Protein AF-A0AAU5L8J1-F1 (afdb_monomer_lite)

pLDDT: mean 81.27, std 18.6, range [30.66, 98.06]

Radius of gyration: 24.44 Å; chains: 1; bounding box: 62×50×70 Å

Foldseek 3Di:
DAAEQNDDDDLVRLVVVVCVVCVVVVHDDDDDVVLSVCRVVVVVVPDHYAHHPVSVVLVCLVVPPDFVSVVVQLQVQLVVLLCLLVVLPAAEDQQQPDWFAPPVQWDWDDHGQFIKTWGDPPDQPLVRLVCCSNNNNRGYAAFQLSLVSSNLRSNCSSHDRVLSSVLQDPRQMRHRPDDSLFAFQWKWFDDAPPGFIWIDGPVCVVVVHTDDDDRDDPVRLLVPARFSKWWKKAFQAPLCPPDSLRIGIWTQHHVSWTATPPPGTGHPLVSLLVSLLVSLVVCLVVLLVLLVCQCVVNHDPHHNVRSVVLVVVLVVCVVVVPSVVNSQSSLVVVVSGPRRDDNDSVRSSVPGIDGGMITHTSPGSPSSND

Sequence (370 aa):
MFTVAGQHYTARELLARIAGLAAEKGTDVLWHDGYVAALPELAEAGRTEFASLDAVLVGLGGCLVGGDGYAYAYRGQVDLTARSILAGRPVFENSGRDKTFNRLNWVQQGHGDDAFLRLRTGSSPYSAVRDLVDHSAAWTLDCATFVQAVQLGAWAAAVGSEAFDRRVARPFDLKEHGSTGLTHRKLWFRDSQGAEFRLRTPASDRLRTLEPVDDTDEPRLLRLAPPGSRVAFVNADPKAEGSDFERENTVKLPDGTYASHPFGILSAAATKRALAQQTVLRYGDEIDAALARAVAGEHDSIGPDEARSAQEELDRLLAADDRKALVTWIMDHRTWTENLLYDDFDEYVHDLLYLGEVEIYTITPESTAR

Secondary structure (DSSP, 8-state):
-EEETTEEE-HHHHHHHHHHHHHHHT------HHHHTHHHHHHHTT--EESSSHHHHHHHHHS--SHHHHHHHHHHHHHHHHHHHHHH-PEE--SSSS----TTTEEEES-GGG-EEEEPTT--HHHHHHHHHHTGGG-EE-HHHHHHHHHHHHHHHHH-HHHHHHHS-SS-EEESSS--SPPEEEEEE-SSTTPPPEEE-HHHHHHT--B---S--HHHHHHHSPTT-EEEEEE--TTTTTSTTSEEEEEE-TTS-EEETTTEEE-HHHHHHHHHHHHHHHTHHHHHHHHHHHHTT--SSS-HHHHHHHHHHHHHHHHHT-HHHHHHHHHHTGGGSSS---SSHHHHHHHHEEEEEEEEE--STTTT--

Structure (mmCIF, N/CA/C/O backbone):
data_AF-A0AAU5L8J1-F1
#
_entry.id   AF-A0AAU5L8J1-F1
#
loop_
_atom_site.group_PDB
_atom_site.id
_atom_site.type_symbol
_atom_site.label_atom_id
_atom_site.label_alt_id
_atom_site.label_comp_id
_atom_site.label_asym_id
_atom_site.label_entity_id
_atom_site.label_seq_id
_atom_site.pdbx_PDB_ins_code
_atom_site.Cartn_x
_atom_site.Cartn_y
_atom_site.Cartn_z
_atom_site.occupancy
_atom_site.B_iso_or_equiv
_atom_site.auth_seq_id
_atom_site.auth_comp_id
_atom_site.auth_asym_id
_atom_site.auth_atom_id
_atom_site.pdbx_PDB_model_num
ATOM 1 N N . MET A 1 1 ? -21.282 -21.801 29.597 1.00 62.47 1 MET A N 1
ATOM 2 C CA . MET A 1 1 ? -22.562 -22.171 28.954 1.00 62.47 1 MET A CA 1
ATOM 3 C C . MET A 1 1 ? -23.028 -20.948 28.174 1.00 62.47 1 MET A C 1
ATOM 5 O O . MET A 1 1 ? -22.833 -19.856 28.687 1.00 62.47 1 MET A O 1
ATOM 9 N N . PHE A 1 2 ? -23.569 -21.107 26.969 1.00 58.50 2 PHE A N 1
ATOM 10 C CA . PHE A 1 2 ? -23.990 -20.025 26.070 1.00 58.50 2 PHE A CA 1
ATOM 11 C C . PHE A 1 2 ? -25.495 -20.069 25.875 1.00 58.50 2 PHE A C 1
ATOM 13 O O . PHE A 1 2 ? -26.024 -21.156 25.659 1.00 58.50 2 PHE A O 1
ATOM 20 N N . THR A 1 3 ? -26.176 -18.925 25.881 1.00 55.78 3 THR A N 1
ATOM 21 C CA . THR A 1 3 ? -27.606 -18.871 25.556 1.00 55.78 3 THR A CA 1
ATOM 22 C C . THR A 1 3 ? -27.808 -18.244 24.181 1.00 55.78 3 THR A C 1
ATOM 24 O O . THR A 1 3 ? -27.455 -17.087 23.960 1.00 55.78 3 THR A O 1
ATOM 27 N N . VAL A 1 4 ? -28.388 -18.995 23.245 1.00 56.06 4 VAL A N 1
ATOM 28 C CA . VAL A 1 4 ? -28.719 -18.526 21.890 1.00 56.06 4 VAL A CA 1
ATOM 29 C C . VAL A 1 4 ? -30.205 -18.758 21.656 1.00 56.06 4 VAL A C 1
ATOM 31 O O . VAL A 1 4 ? -30.677 -19.888 21.762 1.00 56.06 4 VAL A O 1
ATOM 34 N N . ALA A 1 5 ? -30.950 -17.685 21.381 1.00 51.44 5 ALA A N 1
ATOM 35 C CA . ALA A 1 5 ? -32.403 -17.692 21.205 1.00 51.44 5 ALA A CA 1
ATOM 36 C C . ALA A 1 5 ? -33.158 -18.409 22.349 1.00 51.44 5 ALA A C 1
ATOM 38 O O . ALA A 1 5 ? -34.080 -19.189 22.117 1.00 51.44 5 ALA A O 1
ATOM 39 N N . GLY A 1 6 ? -32.735 -18.175 23.597 1.00 57.25 6 GLY A N 1
ATOM 40 C CA . GLY A 1 6 ? -33.347 -18.777 24.789 1.00 57.25 6 GLY A CA 1
ATOM 41 C C . GLY A 1 6 ? -32.995 -20.250 25.033 1.00 57.25 6 GLY A C 1
ATOM 42 O O . GLY A 1 6 ? -33.550 -20.858 25.943 1.00 57.25 6 GLY A O 1
ATOM 43 N N . GLN A 1 7 ? -32.082 -20.836 24.252 1.00 58.19 7 GLN A N 1
ATOM 44 C CA . GLN A 1 7 ? -31.584 -22.198 24.456 1.00 58.19 7 GLN A CA 1
ATOM 45 C C . GLN A 1 7 ? -30.143 -22.188 24.958 1.00 58.19 7 GLN A C 1
ATOM 47 O O . GLN A 1 7 ? -29.331 -21.394 24.485 1.00 58.19 7 GLN A O 1
ATOM 52 N N . HIS A 1 8 ? -29.822 -23.081 25.895 1.00 68.56 8 HIS A N 1
ATOM 53 C CA . HIS A 1 8 ? -28.490 -23.193 26.483 1.00 68.56 8 HIS A CA 1
ATOM 54 C C . HIS A 1 8 ? -27.630 -24.236 25.762 1.00 68.56 8 HIS A C 1
ATOM 56 O O . HIS A 1 8 ? -28.086 -25.342 25.488 1.00 68.56 8 HIS A O 1
ATOM 62 N N . TYR A 1 9 ? -26.368 -23.889 25.523 1.00 69.38 9 TYR A N 1
ATOM 63 C CA . TYR A 1 9 ? -25.376 -24.708 24.837 1.00 69.38 9 TYR A CA 1
ATOM 64 C C . TYR A 1 9 ? -24.058 -24.729 25.622 1.00 69.38 9 TYR A C 1
ATOM 66 O O . TYR A 1 9 ? -23.597 -23.722 26.164 1.00 69.38 9 TYR A O 1
ATOM 74 N N . THR A 1 10 ? -23.376 -25.862 25.653 1.00 79.12 10 THR A N 1
ATOM 75 C CA . THR A 1 10 ? -21.931 -25.914 25.911 1.00 79.12 10 THR A CA 1
ATOM 76 C C . THR A 1 10 ? -21.160 -25.356 24.710 1.00 79.12 10 THR A C 1
ATOM 78 O O . THR A 1 10 ? -21.705 -25.243 23.614 1.00 79.12 10 THR A O 1
ATOM 81 N N . ALA A 1 11 ? -19.871 -25.031 24.878 1.00 61.56 11 ALA A N 1
ATOM 82 C CA . ALA A 1 11 ? -19.022 -24.607 23.755 1.00 61.56 11 ALA A CA 1
ATOM 83 C C . ALA A 1 11 ? -19.056 -25.632 22.611 1.00 61.56 11 ALA A C 1
ATOM 85 O O . ALA A 1 11 ? -19.262 -25.278 21.455 1.00 61.56 11 ALA A O 1
ATOM 86 N N . ARG A 1 12 ? -18.940 -26.922 22.954 1.00 71.44 12 ARG A N 1
ATOM 87 C CA . ARG A 1 12 ? -18.978 -28.024 21.988 1.00 71.44 12 ARG A CA 1
ATOM 88 C C . ARG A 1 12 ? -20.317 -28.110 21.255 1.00 71.44 12 ARG A C 1
ATOM 90 O O . ARG A 1 12 ? -20.330 -28.330 20.051 1.00 71.44 12 ARG A O 1
ATOM 97 N N . GLU A 1 13 ? -21.430 -27.934 21.963 1.00 76.25 13 GLU A N 1
ATOM 98 C CA . GLU A 1 13 ? -22.768 -27.968 21.358 1.00 76.25 13 GLU A CA 1
ATOM 99 C C . GLU A 1 13 ? -23.027 -26.753 20.466 1.00 76.25 13 GLU A C 1
ATOM 101 O O . GLU A 1 13 ? -23.598 -26.908 19.391 1.00 76.25 13 GLU A O 1
ATOM 106 N N . LEU A 1 14 ? -22.566 -25.564 20.865 1.00 71.44 14 LEU A N 1
ATOM 107 C CA . LEU A 1 14 ? -22.695 -24.356 20.055 1.00 71.44 14 LEU A CA 1
ATOM 108 C C . LEU A 1 14 ? -21.879 -24.464 18.758 1.00 71.44 14 LEU A C 1
ATOM 110 O O . LEU A 1 14 ? -22.398 -24.174 17.684 1.00 71.44 14 LEU A O 1
ATOM 114 N N . LEU A 1 15 ? -20.636 -24.948 18.841 1.00 67.50 15 LEU A N 1
ATOM 115 C CA . LEU A 1 15 ? -19.779 -25.193 17.674 1.00 67.50 15 LEU A CA 1
ATOM 116 C C . LEU A 1 15 ? -20.389 -26.234 16.731 1.00 67.50 15 LEU A C 1
ATOM 118 O O . LEU A 1 15 ? -20.471 -26.006 15.526 1.00 67.50 15 LEU A O 1
ATOM 122 N N . ALA A 1 16 ? -20.886 -27.347 17.279 1.00 73.88 16 ALA A N 1
ATOM 123 C CA . ALA A 1 16 ? -21.586 -28.363 16.498 1.00 73.88 16 ALA A CA 1
ATOM 124 C C . ALA A 1 16 ? -22.851 -27.799 15.829 1.00 73.88 16 ALA A C 1
ATOM 126 O O . ALA A 1 16 ? -23.158 -28.149 14.689 1.00 73.88 16 ALA A O 1
ATOM 127 N N . ARG A 1 17 ? -23.568 -26.890 16.504 1.00 72.19 17 ARG A N 1
ATOM 128 C CA . ARG A 1 17 ? -24.760 -26.239 15.955 1.00 72.19 17 ARG A CA 1
ATOM 129 C C . ARG A 1 17 ? -24.423 -25.274 14.819 1.00 72.19 17 ARG A C 1
ATOM 131 O O . ARG A 1 17 ? -25.110 -25.305 13.802 1.00 72.19 17 ARG A O 1
ATOM 138 N N . ILE A 1 18 ? -23.370 -24.469 14.965 1.00 66.56 18 ILE A N 1
ATOM 139 C CA . ILE A 1 18 ? -22.859 -23.582 13.908 1.00 66.56 18 ILE A CA 1
ATOM 140 C C . ILE A 1 18 ? -22.426 -24.407 12.687 1.00 66.56 18 ILE A C 1
ATOM 142 O O . ILE A 1 18 ? -22.833 -24.099 11.570 1.00 66.56 18 ILE A O 1
ATOM 146 N N . ALA A 1 19 ? -21.671 -25.491 12.899 1.00 64.31 19 ALA A N 1
ATOM 147 C CA . ALA A 1 19 ? -21.228 -26.378 11.823 1.00 64.31 19 ALA A CA 1
ATOM 148 C C . ALA A 1 19 ? -22.408 -27.032 11.081 1.00 64.31 19 ALA A C 1
ATOM 150 O O . ALA A 1 19 ? -22.422 -27.070 9.853 1.00 64.31 19 ALA A O 1
ATOM 151 N N . GLY A 1 20 ? -23.425 -27.499 11.815 1.00 66.31 20 GLY A N 1
ATOM 152 C CA . GLY A 1 20 ? -24.633 -28.077 11.220 1.00 66.31 20 GLY A CA 1
ATOM 153 C C . GLY A 1 20 ? -25.422 -27.075 10.372 1.00 66.31 20 GLY A C 1
ATOM 154 O O . GLY A 1 20 ? -25.834 -27.402 9.265 1.00 66.31 20 GLY A O 1
ATOM 155 N N . LEU A 1 21 ? -25.580 -25.839 10.852 1.00 57.81 21 LEU A N 1
ATOM 156 C CA . LEU A 1 21 ? -26.299 -24.788 10.121 1.00 57.81 21 LEU A CA 1
ATOM 157 C C . LEU A 1 21 ? -25.576 -24.365 8.840 1.00 57.81 21 LEU A C 1
ATOM 159 O O . LEU A 1 21 ? -26.215 -24.118 7.822 1.00 57.81 21 LEU A O 1
ATOM 163 N N . ALA A 1 22 ? -24.250 -24.299 8.875 1.00 51.19 22 ALA A N 1
ATOM 164 C CA . ALA A 1 22 ? -23.462 -23.978 7.697 1.00 51.19 22 ALA A CA 1
ATOM 165 C C . ALA A 1 22 ? -23.558 -25.080 6.630 1.00 51.19 22 ALA A C 1
ATOM 167 O O . ALA A 1 22 ? -23.821 -24.784 5.465 1.00 51.19 22 ALA A O 1
ATOM 168 N N . ALA A 1 23 ? -23.500 -26.351 7.045 1.00 58.25 23 ALA A N 1
ATOM 169 C CA . ALA A 1 23 ? -23.732 -27.489 6.158 1.00 58.25 23 ALA A CA 1
ATOM 170 C C . ALA A 1 23 ? -25.138 -27.459 5.525 1.00 58.25 23 ALA A C 1
ATOM 172 O O . ALA A 1 23 ? -25.275 -27.666 4.321 1.00 58.25 23 ALA A O 1
ATOM 173 N N . GLU A 1 24 ? -26.180 -27.132 6.299 1.00 54.47 24 GLU A N 1
ATOM 174 C CA . GLU A 1 24 ? -27.552 -26.965 5.788 1.00 54.47 24 GLU A CA 1
ATOM 175 C C . GLU A 1 24 ? -27.678 -25.826 4.760 1.00 54.47 24 GLU A C 1
ATOM 177 O O . GLU A 1 24 ? -28.530 -25.878 3.872 1.00 54.47 24 GLU A O 1
ATOM 182 N N . LYS A 1 25 ? -26.841 -24.791 4.870 1.00 48.75 25 LYS A N 1
ATOM 183 C CA . LYS A 1 25 ? -26.813 -23.640 3.956 1.00 48.75 25 LYS A CA 1
ATOM 184 C C . LYS A 1 25 ? -25.841 -23.807 2.788 1.00 48.75 25 LYS A C 1
ATOM 186 O O . LYS A 1 25 ? -25.785 -22.923 1.935 1.00 48.75 25 LYS A O 1
ATOM 191 N N . GLY A 1 26 ? -25.107 -24.919 2.729 1.00 52.03 26 GLY A N 1
ATOM 192 C CA . GLY A 1 26 ? -24.057 -25.129 1.733 1.00 52.03 26 GLY A CA 1
ATOM 193 C C . GLY A 1 26 ? -22.913 -24.121 1.862 1.00 52.03 26 GLY A C 1
ATOM 194 O O . GLY A 1 26 ? -22.307 -23.751 0.861 1.00 52.03 26 GLY A O 1
ATOM 195 N N . THR A 1 27 ? -22.665 -23.623 3.072 1.00 39.91 27 THR A N 1
ATOM 196 C CA . THR A 1 27 ? -21.586 -22.681 3.376 1.00 39.91 27 THR A CA 1
ATOM 197 C C . THR A 1 27 ? -20.530 -23.394 4.215 1.00 39.91 27 THR A C 1
ATOM 199 O O . THR A 1 27 ? -20.869 -24.089 5.171 1.00 39.91 27 THR A O 1
ATOM 202 N N . ASP A 1 28 ? -19.251 -23.218 3.891 1.00 39.88 28 ASP A N 1
ATOM 203 C CA . ASP A 1 28 ? -18.163 -23.747 4.715 1.00 39.88 28 ASP A CA 1
ATOM 204 C C . ASP A 1 28 ? -17.900 -22.832 5.916 1.00 39.88 28 ASP A C 1
ATOM 206 O O . ASP A 1 28 ? -17.860 -21.607 5.790 1.00 39.88 28 ASP A O 1
ATOM 210 N N . VAL A 1 29 ? -17.687 -23.428 7.094 1.00 42.53 29 VAL A N 1
ATOM 211 C CA . VAL A 1 29 ? -17.187 -22.699 8.269 1.00 42.53 29 VAL A CA 1
ATOM 212 C C . VAL A 1 29 ? -15.686 -22.900 8.355 1.00 42.53 29 VAL A C 1
ATOM 214 O O . VAL A 1 29 ? -15.212 -23.995 8.663 1.00 42.53 29 VAL A O 1
ATOM 217 N N . LEU A 1 30 ? -14.934 -21.829 8.119 1.00 39.81 30 LEU A N 1
ATOM 218 C CA . LEU A 1 30 ? -13.505 -21.785 8.401 1.00 39.81 30 LEU A CA 1
ATOM 219 C C . LEU A 1 30 ? -13.298 -21.596 9.905 1.00 39.81 30 LEU A C 1
ATOM 221 O O . LEU A 1 30 ? -13.368 -20.494 10.448 1.00 39.81 30 LEU A O 1
ATOM 225 N N . TRP A 1 31 ? -13.065 -22.713 10.586 1.00 46.69 31 TRP A N 1
ATOM 226 C CA . TRP A 1 31 ? -12.654 -22.728 11.981 1.00 46.69 31 TRP A CA 1
ATOM 227 C C . TRP A 1 31 ? -11.154 -22.448 12.057 1.00 46.69 31 TRP A C 1
ATOM 229 O O . TRP A 1 31 ? -10.340 -23.290 11.695 1.00 46.69 31 TRP A O 1
ATOM 239 N N . HIS A 1 32 ? -10.773 -21.263 12.526 1.00 40.09 32 HIS A N 1
ATOM 240 C CA . HIS A 1 32 ? -9.384 -20.994 12.888 1.00 40.09 32 HIS A CA 1
ATOM 241 C C . HIS A 1 32 ? -9.155 -21.426 14.340 1.00 40.09 32 HIS A C 1
ATOM 243 O O . HIS A 1 32 ? -9.895 -21.004 15.227 1.00 40.09 32 HIS A O 1
ATOM 249 N N . ASP A 1 33 ? -8.114 -22.218 14.604 1.00 35.12 33 ASP A N 1
ATOM 250 C CA . ASP A 1 33 ? -7.833 -22.804 15.929 1.00 35.1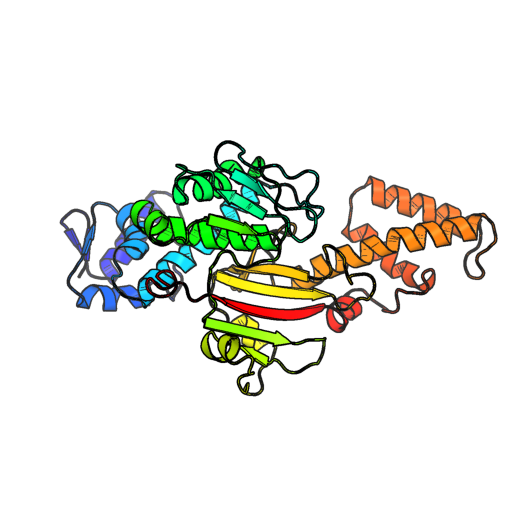2 33 ASP A CA 1
ATOM 251 C C . ASP A 1 33 ? -7.706 -21.766 17.067 1.00 35.12 33 ASP A C 1
ATOM 253 O O . ASP A 1 33 ? -7.952 -22.075 18.231 1.00 35.12 33 ASP A O 1
ATOM 257 N N . GLY A 1 34 ? -7.419 -20.499 16.746 1.00 38.28 34 GLY A N 1
ATOM 258 C CA . GLY A 1 34 ? -7.424 -19.393 17.713 1.00 38.28 34 GLY A CA 1
ATOM 259 C C . GLY A 1 34 ? -8.813 -18.856 18.101 1.00 38.28 34 GLY A C 1
ATOM 260 O O . GLY A 1 34 ? -8.932 -18.169 19.109 1.00 38.28 34 GLY A O 1
ATOM 261 N N . TYR A 1 35 ? -9.866 -19.153 17.330 1.00 39.38 35 TYR A N 1
ATOM 262 C CA . TYR A 1 35 ? -11.235 -18.661 17.554 1.00 39.38 35 TYR A CA 1
ATOM 263 C C . TYR A 1 35 ? -12.033 -19.558 18.521 1.00 39.38 35 TYR A C 1
ATOM 265 O O . TYR A 1 35 ? -12.965 -19.096 19.175 1.00 39.38 35 TYR A O 1
ATOM 273 N N . VAL A 1 36 ? -11.637 -20.827 18.665 1.00 35.09 36 VAL A N 1
ATOM 274 C CA . VAL A 1 36 ? -12.295 -21.817 19.537 1.00 35.09 36 VAL A CA 1
ATOM 275 C C . VAL A 1 36 ? -11.831 -21.707 20.998 1.00 35.09 36 VAL A C 1
ATOM 277 O O . VAL A 1 36 ? -12.606 -21.989 21.912 1.00 35.09 36 VAL A O 1
ATOM 280 N N . ALA A 1 37 ? -10.600 -21.243 21.235 1.00 34.22 37 ALA A N 1
ATOM 281 C CA . ALA A 1 37 ? -10.003 -21.160 22.571 1.00 34.22 37 ALA A CA 1
ATOM 282 C C . ALA A 1 37 ? -10.647 -20.100 23.490 1.00 34.22 37 ALA A C 1
ATOM 284 O O . ALA A 1 37 ? -10.657 -20.285 24.700 1.00 34.22 37 ALA A O 1
ATOM 285 N N . ALA A 1 38 ? -11.251 -19.044 22.932 1.00 38.22 38 ALA A N 1
ATOM 286 C CA . ALA A 1 38 ? -11.881 -17.972 23.713 1.00 38.22 38 ALA A CA 1
ATOM 287 C C . ALA A 1 38 ? -13.299 -18.319 24.218 1.00 38.22 38 ALA A C 1
ATOM 289 O O . ALA A 1 38 ? -13.844 -17.643 25.091 1.00 38.22 38 ALA A O 1
ATOM 290 N N . LEU A 1 39 ? -13.928 -19.372 23.679 1.00 40.38 39 LEU A N 1
ATOM 291 C CA . LEU A 1 39 ? -15.290 -19.772 24.053 1.00 40.38 39 LEU A CA 1
ATOM 292 C C . LEU A 1 39 ? -15.374 -20.301 25.507 1.00 40.38 39 LEU A C 1
ATOM 294 O O . LEU A 1 39 ? -16.247 -19.850 26.251 1.00 40.38 39 LEU A O 1
ATOM 298 N N . PRO A 1 40 ? -14.501 -21.212 25.975 1.00 38.59 40 PRO A N 1
ATOM 299 C CA . PRO A 1 40 ? -14.486 -21.638 27.378 1.00 38.59 40 PRO A CA 1
ATOM 300 C C . PRO A 1 40 ? -14.325 -20.486 28.386 1.00 38.59 40 PRO A C 1
ATOM 302 O O . PRO A 1 40 ? -15.011 -20.475 29.403 1.00 38.59 40 PRO A O 1
ATOM 305 N N . GLU A 1 41 ? -13.498 -19.488 28.072 1.00 39.88 41 GLU A N 1
ATOM 306 C CA . GLU A 1 41 ? -13.229 -18.322 28.931 1.00 39.88 41 GLU A CA 1
ATOM 307 C C . GLU A 1 41 ? -14.425 -17.347 28.960 1.00 39.88 41 GLU A C 1
ATOM 309 O O . GLU A 1 41 ? -14.831 -16.859 30.015 1.00 39.88 41 GLU A O 1
ATOM 314 N N . LEU A 1 42 ? -15.087 -17.145 27.815 1.00 37.88 42 LEU A N 1
ATOM 315 C CA . LEU A 1 42 ? -16.353 -16.408 27.704 1.00 37.88 42 LEU A CA 1
ATOM 316 C C . LEU A 1 42 ? -17.505 -17.057 28.489 1.00 37.88 42 LEU A C 1
ATOM 318 O O . LEU A 1 42 ? -18.397 -16.370 28.991 1.00 37.88 42 LEU A O 1
ATOM 322 N N . ALA A 1 43 ? -17.488 -18.385 28.603 1.00 38.41 43 ALA A N 1
ATOM 323 C CA . ALA A 1 43 ? -18.472 -19.159 29.346 1.00 38.41 43 ALA A CA 1
ATOM 324 C C . ALA A 1 43 ? -18.328 -19.032 30.875 1.00 38.41 43 ALA A C 1
ATOM 326 O O . ALA A 1 43 ? -19.332 -19.219 31.567 1.00 38.41 43 ALA A O 1
ATOM 327 N N . GLU A 1 44 ? -17.140 -18.714 31.396 1.00 39.53 44 GLU A N 1
ATOM 328 C CA . GLU A 1 44 ? -16.911 -18.447 32.826 1.00 39.53 44 GLU A CA 1
ATOM 329 C C . GLU A 1 44 ? -17.332 -17.025 33.237 1.00 39.53 44 GLU A C 1
ATOM 331 O O . GLU A 1 44 ? -17.722 -16.804 34.382 1.00 39.53 44 GLU A O 1
ATOM 336 N N . ALA A 1 45 ? -17.354 -16.067 32.303 1.00 41.47 45 ALA A N 1
ATOM 337 C CA . ALA A 1 45 ? -17.658 -14.657 32.575 1.00 41.47 45 ALA A CA 1
ATOM 338 C C . ALA A 1 45 ? -19.164 -14.310 32.724 1.00 41.47 45 ALA A C 1
ATOM 340 O O . ALA A 1 45 ? -19.515 -13.150 32.954 1.00 41.47 45 ALA A O 1
ATOM 341 N N . GLY A 1 46 ? -20.073 -15.287 32.615 1.00 34.19 46 GLY A N 1
ATOM 342 C CA . GLY A 1 46 ? -21.466 -15.169 33.080 1.00 34.19 46 GLY A CA 1
ATOM 343 C C . GLY A 1 46 ? -22.395 -14.193 32.337 1.00 34.19 46 GLY A C 1
ATOM 344 O O . GLY A 1 46 ? -23.430 -13.824 32.888 1.00 34.19 46 GLY A O 1
ATOM 345 N N . ARG A 1 47 ? -22.079 -13.757 31.110 1.00 44.50 47 ARG A N 1
ATOM 346 C CA . ARG A 1 47 ? -22.927 -12.821 30.340 1.00 44.50 47 ARG A CA 1
ATOM 347 C C . ARG A 1 47 ? -23.082 -13.243 28.881 1.00 44.50 47 ARG A C 1
ATOM 349 O O . ARG A 1 47 ? -22.265 -12.833 28.072 1.00 44.50 47 ARG A O 1
ATOM 356 N N . THR A 1 48 ? -24.099 -14.022 28.507 1.00 44.88 48 THR A N 1
ATOM 357 C CA . THR A 1 48 ? -24.353 -14.314 27.078 1.00 44.88 48 THR A CA 1
ATOM 358 C C . THR A 1 48 ? -25.794 -14.757 26.802 1.00 44.88 48 THR A C 1
ATOM 360 O O . THR A 1 48 ? -26.118 -15.938 26.895 1.00 44.88 48 THR A O 1
ATOM 363 N N . GLU A 1 49 ? -26.650 -13.815 26.403 1.00 41.00 49 GLU A N 1
ATOM 364 C CA . GLU A 1 49 ? -27.867 -14.102 25.632 1.00 41.00 49 GLU A CA 1
ATOM 365 C C . GLU A 1 49 ? -27.714 -13.484 24.238 1.00 41.00 49 GLU A C 1
ATOM 367 O O . GLU A 1 49 ? -27.478 -12.283 24.118 1.00 41.00 49 GLU A O 1
ATOM 372 N N . PHE A 1 50 ? -27.837 -14.295 23.184 1.00 43.00 50 PHE A N 1
ATOM 373 C CA . PHE A 1 50 ? -27.772 -13.842 21.791 1.00 43.00 50 PHE A CA 1
ATOM 374 C C . PHE A 1 50 ? -29.085 -14.123 21.059 1.00 43.00 50 PHE A C 1
ATOM 376 O O . PHE A 1 50 ? -29.672 -15.194 21.212 1.00 43.00 50 PHE A O 1
ATOM 383 N N . ALA A 1 51 ? -29.534 -13.179 20.229 1.00 30.66 51 ALA A N 1
ATOM 384 C CA . ALA A 1 51 ? -30.814 -13.264 19.520 1.00 30.66 51 ALA A CA 1
ATOM 385 C C . ALA A 1 51 ? -30.781 -14.140 18.245 1.00 30.66 51 ALA A C 1
ATOM 387 O O . ALA A 1 51 ? -31.832 -14.588 17.794 1.00 30.66 51 ALA A O 1
ATOM 388 N N . SER A 1 52 ? -29.603 -14.395 17.658 1.00 39.44 52 SER A N 1
ATOM 389 C CA . SER A 1 52 ? -29.425 -15.206 16.438 1.00 39.44 52 SER A CA 1
ATOM 390 C C . SER A 1 52 ? -27.972 -15.683 16.261 1.00 39.44 52 SER A C 1
ATOM 392 O O . SER A 1 52 ? -27.085 -15.242 16.987 1.00 39.44 52 SER A O 1
ATOM 394 N N . LEU A 1 53 ? -27.714 -16.570 15.288 1.00 39.12 53 LEU A N 1
ATOM 395 C CA . LEU A 1 53 ? -26.367 -17.054 14.932 1.00 39.12 53 LEU A CA 1
ATOM 396 C C . LEU A 1 53 ? -25.479 -15.943 14.343 1.00 39.12 53 LEU A C 1
ATOM 398 O O . LEU A 1 53 ? -24.303 -15.846 14.683 1.00 39.12 53 LEU A O 1
ATOM 402 N N . ASP A 1 54 ? -26.058 -15.056 13.532 1.00 40.16 54 ASP A N 1
ATOM 403 C CA . ASP A 1 54 ? -25.369 -13.862 13.027 1.00 40.16 54 ASP A CA 1
ATOM 404 C C . ASP A 1 54 ? -24.986 -12.936 14.188 1.00 40.16 54 ASP A C 1
ATOM 406 O O . ASP A 1 54 ? -23.892 -12.380 14.213 1.00 40.16 54 ASP A O 1
ATOM 410 N N . ALA A 1 55 ? -25.834 -12.857 15.220 1.00 39.59 55 ALA A N 1
ATOM 411 C CA . ALA A 1 55 ? -25.517 -12.170 16.466 1.00 39.59 55 ALA A CA 1
ATOM 412 C C . ALA A 1 55 ? -24.485 -12.914 17.331 1.00 39.59 55 ALA A C 1
ATOM 414 O O . ALA A 1 55 ? -23.921 -12.290 18.218 1.00 39.59 55 ALA A O 1
ATOM 415 N N . VAL A 1 56 ? -24.187 -14.196 17.091 1.00 47.25 56 VAL A N 1
ATOM 416 C CA . VAL A 1 56 ? -23.053 -14.897 17.723 1.00 47.25 56 VAL A CA 1
ATOM 417 C C . VAL A 1 56 ? -21.753 -14.542 17.003 1.00 47.25 56 VAL A C 1
ATOM 419 O O . VAL A 1 56 ? -20.776 -14.231 17.665 1.00 47.25 56 VAL A O 1
ATOM 422 N N . LEU A 1 57 ? -21.727 -14.492 15.669 1.00 48.38 57 LEU A N 1
ATOM 423 C CA . LEU A 1 57 ? -20.524 -14.091 14.920 1.00 48.38 57 LEU A CA 1
ATOM 424 C C . LEU A 1 57 ? -20.212 -12.591 15.075 1.00 48.38 57 LEU A C 1
ATOM 426 O O . LEU A 1 57 ? -19.058 -12.215 15.266 1.00 48.38 57 LEU A O 1
ATOM 430 N N . VAL A 1 58 ? -21.240 -11.739 15.084 1.00 41.56 58 VAL A N 1
ATOM 431 C CA . VAL A 1 58 ? -21.121 -10.297 15.363 1.00 41.56 58 VAL A CA 1
ATOM 432 C C . VAL A 1 58 ? -20.965 -10.030 16.868 1.00 41.56 58 VAL A C 1
ATOM 434 O O . VAL A 1 58 ? -20.185 -9.172 17.275 1.00 41.56 58 VAL A O 1
ATOM 437 N N . GLY A 1 59 ? -21.645 -10.793 17.725 1.00 41.53 59 GLY A N 1
ATOM 438 C CA . GLY A 1 59 ? -21.580 -10.658 19.185 1.00 41.53 59 GLY A CA 1
ATOM 439 C C . GLY A 1 59 ? -20.319 -11.243 19.818 1.00 41.53 59 GLY A C 1
ATOM 440 O O . GLY A 1 59 ? -19.898 -10.747 20.854 1.00 41.53 59 GLY A O 1
ATOM 441 N N . LEU A 1 60 ? -19.626 -12.197 19.193 1.00 48.09 60 LEU A N 1
ATOM 442 C CA . LEU A 1 60 ? -18.263 -12.568 19.599 1.00 48.09 60 LEU A CA 1
ATOM 443 C C . LEU A 1 60 ? -17.267 -11.418 19.361 1.00 48.09 60 LEU A C 1
ATOM 445 O O . LEU A 1 60 ? -16.251 -11.352 20.046 1.00 48.09 60 LEU A O 1
ATOM 449 N N . GLY A 1 61 ? -17.583 -10.468 18.472 1.00 42.31 61 GLY A N 1
ATOM 450 C CA . GLY A 1 61 ? -16.890 -9.181 18.380 1.00 42.31 61 GLY A CA 1
ATOM 451 C C . GLY A 1 61 ? -17.437 -8.099 19.328 1.00 42.31 61 GLY A C 1
ATOM 452 O O . GLY A 1 61 ? -16.681 -7.268 19.820 1.00 42.31 61 GLY A O 1
ATOM 453 N N . GLY A 1 62 ? -18.742 -8.112 19.622 1.00 35.09 62 GLY A N 1
ATOM 454 C CA . GLY A 1 62 ? -19.423 -7.067 20.404 1.00 35.09 62 GLY A CA 1
ATOM 455 C C . GLY A 1 62 ? -19.584 -7.309 21.915 1.00 35.09 62 GLY A C 1
ATOM 456 O O . GLY A 1 62 ? -19.902 -6.369 22.641 1.00 35.09 62 GLY A O 1
ATOM 457 N N . CYS A 1 63 ? -19.390 -8.530 22.423 1.00 36.56 63 CYS A N 1
ATOM 458 C CA . CYS A 1 63 ? -19.706 -8.901 23.816 1.00 36.56 63 CYS A CA 1
ATOM 459 C C . CYS A 1 63 ? -18.484 -9.133 24.708 1.00 36.56 63 CYS A C 1
ATOM 461 O O . CYS A 1 63 ? -18.633 -9.389 25.905 1.00 36.56 63 CYS A O 1
ATOM 463 N N . LEU A 1 64 ? -17.276 -9.002 24.169 1.00 39.69 64 LEU A N 1
ATOM 464 C CA . LEU A 1 64 ? -16.070 -9.052 24.976 1.00 39.69 64 LEU A CA 1
ATOM 465 C C . LEU A 1 64 ? -15.803 -7.679 25.605 1.00 39.69 64 LEU A C 1
ATOM 467 O O . LEU A 1 64 ? -15.120 -6.821 25.049 1.00 39.69 64 LEU A O 1
ATOM 471 N N . VAL A 1 65 ? -16.364 -7.465 26.792 1.00 36.62 65 VAL A N 1
ATOM 472 C CA . VAL A 1 65 ? -16.049 -6.304 27.632 1.00 36.62 65 VAL A CA 1
ATOM 473 C C . VAL A 1 65 ? -14.710 -6.559 28.330 1.00 36.62 65 VAL A C 1
ATOM 475 O O . VAL A 1 65 ? -14.646 -7.178 29.386 1.00 36.62 65 VAL A O 1
ATOM 478 N N . GLY A 1 66 ? -13.630 -6.118 27.686 1.00 43.62 66 GLY A N 1
ATOM 479 C CA . GLY A 1 66 ? -12.243 -6.237 28.140 1.00 43.62 66 GLY A CA 1
ATOM 480 C C . GLY A 1 66 ? -11.278 -5.933 26.989 1.00 43.62 66 GLY A C 1
ATOM 481 O O . GLY A 1 66 ? -11.647 -6.080 25.824 1.00 43.62 66 GLY A O 1
ATOM 482 N N . GLY A 1 67 ? -10.054 -5.487 27.291 1.00 50.53 67 GLY A N 1
ATOM 483 C CA . GLY A 1 67 ? -9.090 -5.040 26.271 1.00 50.53 67 GLY A CA 1
ATOM 484 C C . GLY A 1 67 ? -8.789 -6.077 25.177 1.00 50.53 67 GLY A C 1
ATOM 485 O O . GLY A 1 67 ? -8.581 -5.707 24.023 1.00 50.53 67 GLY A O 1
ATOM 486 N N . ASP A 1 68 ? -8.842 -7.369 25.508 1.00 56.91 68 ASP A N 1
ATOM 487 C CA . ASP A 1 68 ? -8.442 -8.442 24.591 1.00 56.91 68 ASP A CA 1
ATOM 488 C C . ASP A 1 68 ? -9.488 -8.775 23.526 1.00 56.91 68 ASP A C 1
ATOM 490 O O . ASP A 1 68 ? -9.142 -9.078 22.382 1.00 56.91 68 ASP A O 1
ATOM 494 N N . GLY A 1 69 ? -10.776 -8.675 23.844 1.00 61.31 69 GLY A N 1
ATOM 495 C CA . GLY A 1 69 ? -11.791 -9.052 22.868 1.00 61.31 69 GLY A CA 1
ATOM 496 C C . GLY A 1 69 ? -12.188 -7.954 21.897 1.00 61.31 69 GLY A C 1
ATOM 497 O O . GLY A 1 69 ? -12.561 -8.240 20.763 1.00 61.31 69 GLY A O 1
ATOM 498 N N . TYR A 1 70 ? -11.963 -6.699 22.279 1.00 68.00 70 TYR A N 1
ATOM 499 C CA . TYR A 1 70 ? -11.913 -5.607 21.321 1.00 68.00 70 TYR A CA 1
ATOM 500 C C . TYR A 1 70 ? -10.861 -5.880 20.235 1.00 68.00 70 TYR A C 1
ATOM 502 O O . TYR A 1 70 ? -11.136 -5.762 19.039 1.00 68.00 70 TYR A O 1
ATOM 510 N N . ALA A 1 71 ? -9.643 -6.254 20.649 1.00 70.19 71 ALA A N 1
ATOM 511 C CA . ALA A 1 71 ? -8.543 -6.487 19.719 1.00 70.19 71 ALA A CA 1
ATOM 512 C C . ALA A 1 71 ? -8.871 -7.639 18.764 1.00 70.19 71 ALA A C 1
ATOM 514 O O . ALA A 1 71 ? -8.509 -7.600 17.591 1.00 70.19 71 ALA A O 1
ATOM 515 N N . TYR A 1 72 ? -9.596 -8.640 19.252 1.00 69.50 72 TYR A N 1
ATOM 516 C CA . TYR A 1 72 ? -10.089 -9.743 18.445 1.00 69.50 72 TYR A CA 1
ATOM 517 C C . TYR A 1 72 ? -11.154 -9.313 17.424 1.00 69.50 72 TYR A C 1
ATOM 519 O O . TYR A 1 72 ? -11.000 -9.601 16.237 1.00 69.50 72 TYR A O 1
ATOM 527 N N . ALA A 1 73 ? -12.178 -8.565 17.853 1.00 74.38 73 ALA A N 1
ATOM 528 C CA . ALA A 1 73 ? -13.214 -8.023 16.971 1.00 74.38 73 ALA A CA 1
ATOM 529 C C . ALA A 1 73 ? -12.606 -7.180 15.844 1.00 74.38 73 ALA A C 1
ATOM 531 O O . ALA A 1 73 ? -12.897 -7.383 14.667 1.00 74.38 73 ALA A O 1
ATOM 532 N N . TYR A 1 74 ? -11.691 -6.284 16.213 1.00 84.12 74 TYR A N 1
ATOM 533 C CA . TYR A 1 74 ? -10.939 -5.466 15.274 1.00 84.12 74 TYR A CA 1
ATOM 534 C C . TYR A 1 74 ? -10.164 -6.323 14.260 1.00 84.12 74 TYR A C 1
ATOM 536 O O . TYR A 1 74 ? -10.289 -6.109 13.057 1.00 84.12 74 TYR A O 1
ATOM 544 N N . ARG A 1 75 ? -9.404 -7.326 14.722 1.00 83.12 75 ARG A N 1
ATOM 545 C CA . ARG A 1 75 ? -8.606 -8.206 13.848 1.00 83.12 75 ARG A CA 1
ATOM 546 C C . ARG A 1 75 ? -9.463 -8.978 12.848 1.00 83.12 75 ARG A C 1
ATOM 548 O O . ARG A 1 75 ? -9.040 -9.131 11.707 1.00 83.12 75 ARG A O 1
ATOM 555 N N . GLY A 1 76 ? -10.650 -9.432 13.253 1.00 79.56 76 GLY A N 1
ATOM 556 C CA . GLY A 1 76 ? -11.609 -10.057 12.338 1.00 79.56 76 GLY A CA 1
ATOM 557 C C . GLY A 1 76 ? -12.129 -9.080 11.278 1.00 79.56 76 GLY A C 1
ATOM 558 O O . GLY A 1 76 ? -12.257 -9.438 10.110 1.00 79.56 76 GLY A O 1
ATOM 559 N N . GLN A 1 77 ? -12.366 -7.820 11.656 1.00 88.12 77 GLN A N 1
ATOM 560 C CA . GLN A 1 77 ? -12.855 -6.790 10.735 1.00 88.12 77 GLN A CA 1
ATOM 561 C C . GLN A 1 77 ? -11.790 -6.262 9.766 1.00 88.12 77 GLN A C 1
ATOM 563 O O . GLN A 1 77 ? -12.151 -5.743 8.709 1.00 88.12 77 GLN A O 1
ATOM 568 N N . VAL A 1 78 ? -10.495 -6.398 10.079 1.00 89.44 78 VAL A N 1
ATOM 569 C CA . VAL A 1 78 ? -9.400 -5.993 9.178 1.00 89.44 78 VAL A CA 1
ATOM 570 C C . VAL A 1 78 ? -9.491 -6.711 7.834 1.00 89.44 78 VAL A C 1
ATOM 572 O O . VAL A 1 78 ? -9.465 -6.050 6.799 1.00 89.44 78 VAL A O 1
ATOM 575 N N . ASP A 1 79 ? -9.639 -8.038 7.845 1.00 90.12 79 ASP A N 1
ATOM 576 C CA . ASP A 1 79 ? -9.707 -8.839 6.616 1.00 90.12 79 ASP A CA 1
ATOM 577 C C . ASP A 1 79 ? -10.931 -8.470 5.769 1.00 90.12 79 ASP A C 1
ATOM 579 O O . ASP A 1 79 ? -10.804 -8.156 4.585 1.00 90.12 79 ASP A O 1
ATOM 583 N N . LEU A 1 80 ? -12.108 -8.404 6.401 1.00 88.19 80 LEU A N 1
ATOM 584 C CA . LEU A 1 80 ? -13.353 -8.021 5.733 1.00 88.19 80 LEU A CA 1
ATOM 585 C C . LEU A 1 80 ? -13.267 -6.616 5.124 1.00 88.19 80 LEU A C 1
ATOM 587 O O . LEU A 1 80 ? -13.668 -6.413 3.978 1.00 88.19 80 LEU A O 1
ATOM 591 N N . THR A 1 81 ? -12.709 -5.654 5.862 1.00 93.75 81 THR A N 1
ATOM 592 C CA . THR A 1 81 ? -12.577 -4.268 5.396 1.00 93.75 81 THR A CA 1
ATOM 593 C C . THR A 1 81 ? -11.588 -4.167 4.236 1.00 93.75 81 THR A C 1
ATOM 595 O O . THR A 1 81 ? -11.906 -3.549 3.222 1.00 93.75 81 THR A O 1
ATOM 598 N N . ALA A 1 82 ? -10.420 -4.808 4.344 1.00 96.75 82 ALA A N 1
ATOM 599 C CA . ALA A 1 82 ? -9.419 -4.826 3.280 1.00 96.75 82 ALA A CA 1
ATOM 600 C C . ALA A 1 82 ? -9.974 -5.420 1.983 1.00 96.75 82 ALA A C 1
ATOM 602 O O . ALA A 1 82 ? -9.850 -4.811 0.920 1.00 96.75 82 ALA A O 1
ATOM 603 N N . ARG A 1 83 ? -10.652 -6.570 2.071 1.00 95.69 83 ARG A N 1
ATOM 604 C CA . ARG A 1 83 ? -11.290 -7.210 0.914 1.00 95.69 83 ARG A CA 1
ATOM 605 C C . ARG A 1 83 ? -12.402 -6.353 0.321 1.00 95.69 83 ARG A C 1
ATOM 607 O O . ARG A 1 83 ? -12.481 -6.263 -0.898 1.00 95.69 83 ARG A O 1
ATOM 614 N N . SER A 1 84 ? -13.223 -5.708 1.152 1.00 94.25 84 SER A N 1
ATOM 615 C CA . SER A 1 84 ? -14.289 -4.810 0.687 1.00 94.25 84 SER A CA 1
ATOM 616 C C . SER A 1 84 ? -13.733 -3.627 -0.103 1.00 94.25 84 SER A C 1
ATOM 618 O O . SER A 1 84 ? -14.221 -3.334 -1.193 1.00 94.25 84 SER A O 1
ATOM 620 N N . ILE A 1 85 ? -12.681 -2.977 0.408 1.00 98.06 85 ILE A N 1
A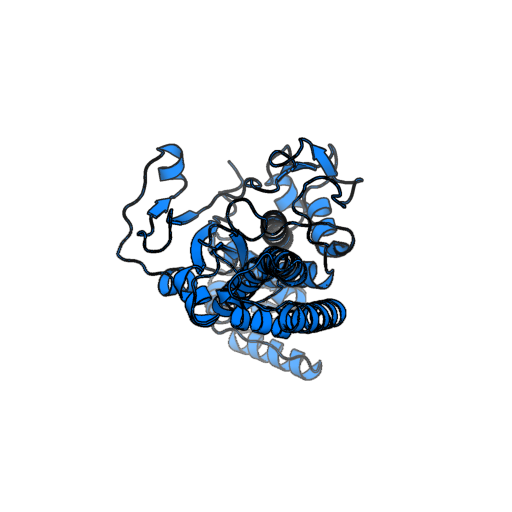TOM 621 C CA . ILE A 1 85 ? -12.039 -1.854 -0.287 1.00 98.06 85 ILE A CA 1
ATOM 622 C C . ILE A 1 85 ? -11.430 -2.331 -1.611 1.00 98.06 85 ILE A C 1
ATOM 624 O O . ILE A 1 85 ? -11.711 -1.758 -2.659 1.00 98.06 85 ILE A O 1
ATOM 628 N N . LEU A 1 86 ? -10.646 -3.413 -1.599 1.00 97.88 86 LEU A N 1
ATOM 629 C CA . LEU A 1 86 ? -10.008 -3.931 -2.815 1.00 97.88 86 LEU A CA 1
ATOM 630 C C . LEU A 1 86 ? -11.024 -4.429 -3.856 1.00 97.88 86 LEU A C 1
ATOM 632 O O . LEU A 1 86 ? -10.792 -4.287 -5.056 1.00 97.88 86 LEU A O 1
ATOM 636 N N . ALA A 1 87 ? -12.168 -4.971 -3.426 1.00 96.19 87 ALA A N 1
ATOM 637 C CA . ALA A 1 87 ? -13.245 -5.391 -4.321 1.00 96.19 87 ALA A CA 1
ATOM 638 C C . ALA A 1 87 ? -13.886 -4.212 -5.068 1.00 96.19 87 ALA A C 1
ATOM 640 O O . ALA A 1 87 ? -14.292 -4.378 -6.220 1.00 96.19 87 ALA A O 1
ATOM 641 N N . GLY A 1 88 ? -13.934 -3.028 -4.451 1.00 97.00 88 GLY A N 1
ATOM 642 C CA . GLY A 1 88 ? -14.361 -1.801 -5.122 1.00 97.00 88 GLY A CA 1
ATOM 643 C C . GLY A 1 88 ? -13.351 -1.273 -6.140 1.00 97.00 88 GLY A C 1
ATOM 644 O O . GLY A 1 88 ? -13.731 -0.464 -6.978 1.00 97.00 88 GLY A O 1
ATOM 645 N N . ARG A 1 89 ? -12.102 -1.764 -6.124 1.00 97.31 89 ARG A N 1
ATOM 646 C CA . ARG A 1 89 ? -11.021 -1.358 -7.039 1.00 97.31 89 ARG A CA 1
ATOM 647 C C . ARG A 1 89 ? -10.840 0.171 -7.088 1.00 97.31 89 ARG A C 1
ATOM 649 O O . ARG A 1 89 ? -10.965 0.751 -8.169 1.00 97.31 89 ARG A O 1
ATOM 656 N N . PRO A 1 90 ? -10.574 0.829 -5.941 1.00 97.12 90 PRO A N 1
ATOM 657 C CA . PRO A 1 90 ? -10.234 2.249 -5.930 1.00 97.12 90 PRO A CA 1
ATOM 658 C C . PRO A 1 90 ? -9.069 2.515 -6.884 1.00 97.12 90 PRO A C 1
ATOM 660 O O . PRO A 1 90 ? -8.206 1.659 -7.085 1.00 97.12 90 PRO A O 1
ATOM 663 N N . VAL A 1 91 ? -9.024 3.708 -7.464 1.00 95.94 91 VAL A N 1
ATOM 664 C CA . VAL A 1 91 ? -7.901 4.106 -8.320 1.00 95.94 91 VAL A CA 1
ATOM 665 C C . VAL A 1 91 ? -6.680 4.390 -7.441 1.00 95.94 91 VAL A C 1
ATOM 667 O O . VAL A 1 91 ? -6.809 4.949 -6.351 1.00 95.94 91 VAL A O 1
ATOM 670 N N . PHE A 1 92 ? -5.491 3.981 -7.882 1.00 94.19 92 PHE A N 1
ATOM 671 C CA . PHE A 1 92 ? -4.241 4.364 -7.224 1.00 94.19 92 PHE A CA 1
ATOM 672 C C . PHE A 1 92 ? -3.812 5.762 -7.666 1.00 94.19 92 PHE A C 1
ATOM 674 O O . PHE A 1 92 ? -3.733 6.014 -8.864 1.00 94.19 92 PHE A O 1
ATOM 681 N N . GLU A 1 93 ? -3.563 6.658 -6.710 1.00 90.75 93 GLU A N 1
ATOM 682 C CA . GLU A 1 93 ? -3.170 8.048 -6.977 1.00 90.75 93 GLU A CA 1
ATOM 683 C C . GLU A 1 93 ? -2.348 8.616 -5.811 1.00 90.75 93 GLU A C 1
ATOM 685 O O . GLU A 1 93 ? -2.883 8.791 -4.711 1.00 90.75 93 GLU A O 1
ATOM 690 N N . ASN A 1 94 ? -1.078 8.943 -6.067 1.00 83.44 94 ASN A N 1
ATOM 691 C CA . ASN A 1 94 ? -0.140 9.489 -5.078 1.00 83.44 94 ASN A CA 1
ATOM 692 C C . ASN A 1 94 ? 0.219 10.974 -5.312 1.00 83.44 94 ASN A C 1
ATOM 694 O O . ASN A 1 94 ? 0.846 11.602 -4.472 1.00 83.44 94 ASN A O 1
ATOM 698 N N . SER A 1 95 ? -0.181 11.585 -6.433 1.00 75.31 95 SER A N 1
ATOM 699 C CA . SER A 1 95 ? 0.255 12.943 -6.812 1.00 75.31 95 SER A CA 1
ATOM 700 C C . SER A 1 95 ? -0.508 14.083 -6.120 1.00 75.31 95 SER A C 1
ATOM 702 O O . SER A 1 95 ? -0.163 15.258 -6.284 1.00 75.31 95 SER A O 1
ATOM 704 N N . GLY A 1 96 ? -1.598 13.771 -5.411 1.00 69.94 96 GLY A N 1
ATOM 705 C CA . GLY A 1 96 ? -2.445 14.748 -4.714 1.00 69.94 96 GLY A CA 1
ATOM 706 C C . GLY A 1 96 ? -3.316 15.650 -5.608 1.00 69.94 96 GLY A C 1
ATOM 707 O O . GLY A 1 96 ? -4.105 16.438 -5.076 1.00 69.94 96 GLY A O 1
ATOM 708 N N . ARG A 1 97 ? -3.207 15.567 -6.946 1.00 74.81 97 ARG A N 1
ATOM 709 C CA . ARG A 1 97 ? -3.862 16.512 -7.880 1.00 74.81 97 ARG A CA 1
ATOM 710 C C . ARG A 1 97 ? -5.274 16.108 -8.296 1.00 74.81 97 ARG A C 1
ATOM 712 O O . ARG A 1 97 ? -6.155 16.963 -8.306 1.00 74.81 97 ARG A O 1
ATOM 719 N N . ASP A 1 98 ? -5.500 14.824 -8.556 1.00 81.75 98 ASP A N 1
ATOM 720 C CA . ASP A 1 98 ? -6.755 14.320 -9.134 1.00 81.75 98 ASP A CA 1
ATOM 721 C C . ASP A 1 98 ? -7.519 13.389 -8.183 1.00 81.75 98 ASP A C 1
ATOM 723 O O . ASP A 1 98 ? -8.162 12.421 -8.590 1.00 81.75 98 ASP A O 1
ATOM 727 N N . LYS A 1 99 ? -7.482 13.697 -6.880 1.00 89.75 99 LYS A N 1
ATOM 728 C CA . LYS A 1 99 ? -8.121 12.838 -5.881 1.00 89.75 99 LYS A CA 1
ATOM 729 C C . LYS A 1 99 ? -9.647 12.844 -5.999 1.00 89.75 99 LYS A C 1
ATOM 731 O O . LYS A 1 99 ? -10.304 13.890 -5.909 1.00 89.75 99 LYS A O 1
ATOM 736 N N . THR A 1 100 ? -10.231 11.656 -6.128 1.00 95.25 100 THR A N 1
ATOM 737 C CA . THR A 1 100 ? -11.672 11.435 -6.013 1.00 95.25 100 THR A CA 1
ATOM 738 C C . THR A 1 100 ? -12.007 10.950 -4.606 1.00 95.25 100 THR A C 1
ATOM 740 O O . THR A 1 100 ? -11.375 10.055 -4.052 1.00 95.25 100 THR A O 1
ATOM 743 N N . PHE A 1 101 ? -13.000 11.587 -3.991 1.00 96.38 101 PHE A N 1
ATOM 744 C CA . PHE A 1 101 ? -13.493 11.270 -2.654 1.00 96.38 101 PHE A CA 1
ATOM 745 C C . PHE A 1 101 ? -14.914 11.815 -2.494 1.00 96.38 101 PHE A C 1
ATOM 747 O O . PHE A 1 101 ? -15.356 12.684 -3.258 1.00 96.38 101 PHE A O 1
ATOM 754 N N . ASN A 1 102 ? -15.641 11.362 -1.471 1.00 97.25 102 ASN A N 1
ATOM 755 C CA . ASN A 1 102 ? -16.983 11.874 -1.207 1.00 97.25 102 ASN A CA 1
ATOM 756 C C . ASN A 1 102 ? -16.951 13.310 -0.650 1.00 97.25 102 ASN A C 1
ATOM 758 O O . ASN A 1 102 ? -16.806 13.545 0.553 1.00 97.25 102 ASN A O 1
ATOM 762 N N . ARG A 1 103 ? -17.160 14.288 -1.538 1.00 97.12 103 ARG A N 1
ATOM 763 C CA . ARG A 1 103 ? -17.160 15.729 -1.226 1.00 97.12 103 ARG A CA 1
ATOM 764 C C . ARG A 1 103 ? -18.300 16.181 -0.304 1.00 97.12 103 ARG A C 1
ATOM 766 O O . ARG A 1 103 ? -18.241 17.309 0.200 1.00 97.12 103 ARG A O 1
ATOM 773 N N . LEU A 1 104 ? -19.320 15.342 -0.077 1.00 97.00 104 LEU A N 1
ATOM 774 C CA . LEU A 1 104 ? -20.380 15.605 0.905 1.00 97.00 104 LEU A CA 1
ATOM 775 C C . LEU A 1 104 ? -19.876 15.446 2.340 1.00 97.00 104 LEU A C 1
ATOM 777 O O . LEU A 1 104 ? -20.324 16.180 3.212 1.00 97.00 104 LEU A O 1
ATOM 781 N N . ASN A 1 105 ? -18.929 14.533 2.565 1.00 97.62 105 ASN A N 1
ATOM 782 C CA . ASN A 1 105 ? -18.362 14.252 3.884 1.00 97.62 105 ASN A CA 1
ATOM 783 C C . ASN A 1 105 ? -17.003 14.934 4.079 1.00 97.62 105 ASN A C 1
ATOM 785 O O . ASN A 1 105 ? -16.699 15.400 5.174 1.00 97.62 105 ASN A O 1
ATOM 789 N N . TRP A 1 106 ? -16.199 15.033 3.020 1.00 97.69 106 TRP A N 1
ATOM 790 C CA . TRP A 1 106 ? -14.792 15.418 3.108 1.00 97.69 106 TRP A CA 1
ATOM 791 C C . TRP A 1 106 ? -14.478 16.697 2.332 1.00 97.69 106 TRP A C 1
ATOM 793 O O . TRP A 1 106 ? -15.127 17.032 1.336 1.00 97.69 106 TRP A O 1
ATOM 803 N N . VAL A 1 107 ? -13.462 17.420 2.797 1.00 96.56 107 VAL A N 1
ATOM 804 C CA . VAL A 1 107 ? -12.862 18.573 2.119 1.00 96.56 107 VAL A CA 1
ATOM 805 C C . VAL A 1 107 ? -11.357 18.376 2.095 1.00 96.56 107 VAL A C 1
ATOM 807 O O . VAL A 1 107 ? -10.749 18.187 3.146 1.00 96.56 107 VAL A O 1
ATOM 810 N N . GLN A 1 108 ? -10.753 18.461 0.914 1.00 94.88 108 GLN A N 1
ATOM 811 C CA . GLN A 1 108 ? -9.301 18.463 0.788 1.00 94.88 108 GLN A CA 1
ATOM 812 C C . GLN A 1 108 ? -8.721 19.760 1.361 1.00 94.88 108 GLN A C 1
ATOM 814 O O . GLN A 1 108 ? -9.261 20.853 1.174 1.00 94.88 108 GLN A O 1
ATOM 819 N N . GLN A 1 109 ? -7.637 19.620 2.104 1.00 94.56 109 GLN A N 1
ATOM 820 C CA . GLN A 1 109 ? -6.836 20.681 2.693 1.00 94.56 109 GLN A CA 1
ATOM 821 C C . GLN A 1 109 ? -5.370 20.423 2.325 1.00 94.56 109 GLN A C 1
ATOM 823 O O . GLN A 1 109 ? -5.004 19.284 2.049 1.00 94.56 109 GLN A O 1
ATOM 828 N N . GLY A 1 110 ? -4.534 21.463 2.335 1.00 90.81 110 GLY A N 1
ATOM 829 C CA . GLY A 1 110 ? -3.125 21.335 1.944 1.00 90.81 110 GLY A CA 1
ATOM 830 C C . GLY A 1 110 ? -2.913 21.176 0.432 1.00 90.81 110 GLY A C 1
ATOM 831 O O . GLY A 1 110 ? -3.835 21.380 -0.360 1.00 90.81 110 GLY A O 1
ATOM 832 N N . HIS A 1 111 ? -1.671 20.891 0.042 1.00 84.44 111 HIS A N 1
ATOM 833 C CA . HIS A 1 111 ? -1.225 20.635 -1.332 1.00 84.44 111 HIS A CA 1
ATOM 834 C C . HIS A 1 111 ? 0.050 19.780 -1.305 1.00 84.44 111 HIS A C 1
ATOM 836 O O . HIS A 1 111 ? 0.813 19.877 -0.347 1.00 84.44 111 HIS A O 1
ATOM 842 N N . GLY A 1 112 ? 0.280 18.980 -2.353 1.00 83.25 112 GLY A N 1
ATOM 843 C CA . GLY A 1 112 ? 1.417 18.049 -2.406 1.00 83.25 112 GLY A CA 1
ATOM 844 C C . GLY A 1 112 ? 1.412 17.084 -1.219 1.00 83.25 112 GLY A C 1
ATOM 845 O O . GLY A 1 112 ? 0.344 16.672 -0.780 1.00 83.25 112 GLY A O 1
ATOM 846 N N . ASP A 1 113 ? 2.589 16.815 -0.660 1.00 79.88 113 ASP A N 1
ATOM 847 C CA . ASP A 1 113 ? 2.796 15.858 0.439 1.00 79.88 113 ASP A CA 1
ATOM 848 C C . ASP A 1 113 ? 2.075 16.240 1.749 1.00 79.88 113 ASP A C 1
ATOM 850 O O . ASP A 1 113 ? 1.829 15.391 2.608 1.00 79.88 113 ASP A O 1
ATOM 854 N N . ASP A 1 114 ? 1.698 17.516 1.900 1.00 83.88 114 ASP A N 1
ATOM 855 C CA . ASP A 1 114 ? 0.928 18.027 3.040 1.00 83.88 114 ASP A CA 1
ATOM 856 C C . ASP A 1 114 ? -0.595 17.949 2.810 1.00 83.88 114 ASP A C 1
ATOM 858 O O . ASP A 1 114 ? -1.376 18.481 3.609 1.00 83.88 114 ASP A O 1
ATOM 862 N N . ALA A 1 115 ? -1.054 17.345 1.709 1.00 89.00 115 ALA A N 1
ATOM 863 C CA . ALA A 1 115 ? -2.474 17.184 1.435 1.00 89.00 115 ALA A CA 1
ATOM 864 C C . ALA A 1 115 ? -3.142 16.208 2.423 1.00 89.00 115 ALA A C 1
ATOM 866 O O . ALA A 1 115 ? -2.603 15.170 2.812 1.00 89.00 115 ALA A O 1
ATOM 867 N N . PHE A 1 116 ? -4.354 16.552 2.859 1.00 92.50 116 PHE A N 1
ATOM 868 C CA . PHE A 1 116 ? -5.184 15.692 3.702 1.00 92.50 116 PHE A CA 1
ATOM 869 C C . PHE A 1 116 ? -6.673 15.960 3.478 1.00 92.50 116 PHE A C 1
ATOM 871 O O . PHE A 1 116 ? -7.084 17.049 3.070 1.00 92.50 116 PHE A O 1
ATOM 878 N N . LEU A 1 117 ? -7.513 14.973 3.781 1.00 95.06 117 LEU A N 1
ATOM 879 C CA . LEU A 1 117 ? -8.964 15.113 3.767 1.00 95.06 117 LEU A CA 1
ATOM 880 C C . LEU A 1 117 ? -9.462 15.402 5.178 1.00 95.06 117 LEU A C 1
ATOM 882 O O . LEU A 1 117 ? -9.335 14.577 6.080 1.00 95.06 117 LEU A O 1
ATOM 886 N N . ARG A 1 118 ? -10.079 16.565 5.366 1.00 96.38 118 ARG A N 1
ATOM 887 C CA . ARG A 1 118 ? -10.748 16.937 6.612 1.00 96.38 118 ARG A CA 1
ATOM 888 C C . ARG A 1 118 ? -12.231 16.626 6.534 1.00 96.38 118 ARG A C 1
ATOM 890 O O . ARG A 1 118 ? -12.912 17.041 5.592 1.00 96.38 118 ARG A O 1
ATOM 897 N N . LEU A 1 119 ? -12.751 15.955 7.554 1.00 97.38 119 LEU A N 1
ATOM 898 C CA . LEU A 1 119 ? -14.182 15.730 7.696 1.00 97.38 119 LEU A CA 1
ATOM 899 C C . LEU A 1 119 ? -14.917 17.069 7.885 1.00 97.38 119 LEU A C 1
ATOM 901 O O . LEU A 1 119 ? -14.526 17.905 8.705 1.00 97.38 119 LEU A O 1
ATOM 905 N N . ARG A 1 120 ? -16.011 17.277 7.148 1.00 97.88 120 ARG A N 1
ATOM 906 C CA . ARG A 1 120 ? -16.852 18.474 7.268 1.00 97.88 120 ARG A CA 1
ATOM 907 C C . ARG A 1 120 ? -17.529 18.545 8.631 1.00 97.88 120 ARG A C 1
ATOM 909 O O . ARG A 1 120 ? -18.051 17.552 9.140 1.00 97.88 120 ARG A O 1
ATOM 916 N N . THR A 1 121 ? -17.626 19.758 9.172 1.00 96.50 121 THR A N 1
ATOM 917 C CA . THR A 1 121 ? -18.402 20.039 10.386 1.00 96.50 121 THR A CA 1
ATOM 918 C C . THR A 1 121 ? -19.828 19.505 10.256 1.00 96.50 121 THR A C 1
ATOM 920 O O . THR A 1 121 ? -20.509 19.775 9.271 1.00 96.50 121 THR A O 1
ATOM 923 N N . GLY A 1 122 ? -20.276 18.755 11.264 1.00 95.88 122 GLY A N 1
ATOM 924 C CA . GLY A 1 122 ? -21.610 18.148 11.304 1.00 95.88 122 GLY A CA 1
ATOM 925 C C . GLY A 1 122 ? -21.703 16.756 10.673 1.00 95.88 122 GLY A C 1
ATOM 926 O O . GLY A 1 122 ? -22.687 16.06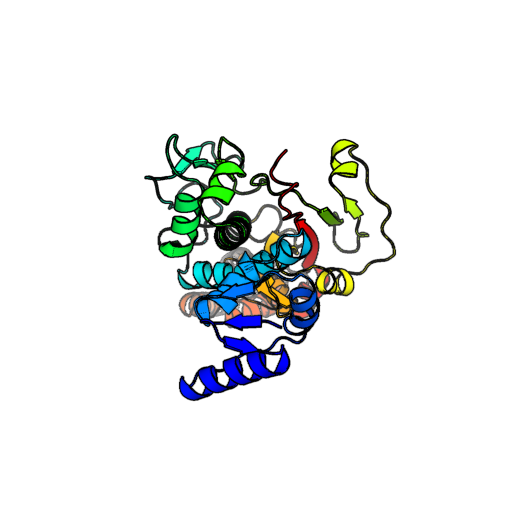6 10.922 1.00 95.88 122 GLY A O 1
ATOM 927 N N . SER A 1 123 ? -20.687 16.306 9.930 1.00 97.50 123 SER A N 1
ATOM 928 C CA . SER A 1 123 ? -20.645 14.929 9.420 1.00 97.50 123 SER A CA 1
ATOM 929 C C . SER A 1 123 ? -20.282 13.942 10.535 1.00 97.50 123 SER A C 1
ATOM 931 O O . SER A 1 123 ? -19.520 14.274 11.447 1.00 97.50 123 SER A O 1
ATOM 933 N N . SER A 1 124 ? -20.828 12.725 10.463 1.00 97.19 124 SER A N 1
ATOM 934 C CA . SER A 1 124 ? -20.462 11.611 11.349 1.00 97.19 124 SER A CA 1
ATOM 935 C C . SER A 1 124 ? -19.167 10.956 10.846 1.00 97.19 124 SER A C 1
ATOM 937 O O . SER A 1 124 ? -19.140 10.513 9.693 1.00 97.19 124 SER A O 1
ATOM 939 N N . PRO A 1 125 ? -18.103 10.879 11.670 1.00 96.75 125 PRO A N 1
ATOM 940 C CA . PRO A 1 125 ? -16.893 10.133 11.331 1.00 96.75 125 PRO A CA 1
ATOM 941 C C . PRO A 1 125 ? -17.162 8.684 10.918 1.00 96.75 125 PRO A C 1
ATOM 943 O O . PRO A 1 125 ? -16.613 8.225 9.921 1.00 96.75 125 PRO A O 1
ATOM 946 N N . TYR A 1 126 ? -18.035 7.977 11.637 1.00 95.75 126 TYR A N 1
ATOM 947 C CA . TYR A 1 126 ? -18.422 6.604 11.339 1.00 95.75 126 TYR A CA 1
ATOM 948 C C . TYR A 1 126 ? -19.028 6.506 9.945 1.00 95.75 126 TYR A C 1
ATOM 950 O O . TYR A 1 126 ? -18.542 5.729 9.126 1.00 95.75 126 TYR A O 1
ATOM 958 N N . SER A 1 127 ? -20.047 7.319 9.646 1.00 97.06 127 SER A N 1
ATOM 959 C CA . SER A 1 127 ? -20.703 7.288 8.336 1.00 97.06 127 SER A CA 1
ATOM 960 C C . SER A 1 127 ? -19.738 7.638 7.206 1.00 97.06 127 SER A C 1
ATOM 962 O O . SER A 1 127 ? -19.801 7.028 6.146 1.00 97.06 127 SER A O 1
ATOM 964 N N . ALA A 1 128 ? -18.819 8.580 7.430 1.00 97.88 128 ALA A N 1
ATOM 965 C CA . ALA A 1 128 ? -17.831 8.982 6.436 1.00 97.88 128 ALA A CA 1
ATOM 966 C C . ALA A 1 128 ? -16.770 7.901 6.161 1.00 97.88 128 ALA A C 1
ATOM 968 O O . ALA A 1 128 ? -16.359 7.730 5.016 1.00 97.88 128 ALA A O 1
ATOM 969 N N . VAL A 1 129 ? -16.344 7.162 7.191 1.00 97.12 129 VAL A N 1
ATOM 970 C CA . VAL A 1 129 ? -15.434 6.013 7.048 1.00 97.12 129 VAL A CA 1
ATOM 971 C C . VAL A 1 129 ? -16.148 4.829 6.401 1.00 97.12 129 VAL A C 1
ATOM 973 O O . VAL A 1 129 ? -15.586 4.191 5.516 1.00 97.12 129 VAL A O 1
ATOM 976 N N . ARG A 1 130 ? -17.392 4.535 6.802 1.00 96.94 130 ARG A N 1
ATOM 977 C CA . ARG A 1 130 ? -18.190 3.474 6.174 1.00 96.94 130 ARG A CA 1
ATOM 978 C C . ARG A 1 130 ? -18.448 3.758 4.703 1.00 96.94 130 ARG A C 1
ATOM 980 O O . ARG A 1 130 ? -18.261 2.867 3.893 1.00 96.94 130 ARG A O 1
ATOM 987 N N . ASP A 1 131 ? -18.760 5.001 4.355 1.00 97.81 131 ASP A N 1
ATOM 988 C CA . ASP A 1 131 ? -18.905 5.424 2.964 1.00 97.81 131 ASP A CA 1
ATOM 989 C C . ASP A 1 131 ? -17.636 5.184 2.129 1.00 97.81 131 ASP A C 1
ATOM 991 O O . ASP A 1 131 ? -17.736 4.710 1.001 1.00 97.81 131 ASP A O 1
ATOM 995 N N . LEU A 1 132 ? -16.445 5.438 2.686 1.00 97.69 132 LEU A N 1
ATOM 996 C CA . LEU A 1 132 ? -15.180 5.103 2.025 1.00 97.69 132 LEU A CA 1
ATOM 997 C C . LEU A 1 132 ? -15.071 3.593 1.764 1.00 97.69 132 LEU A C 1
ATOM 999 O O . LEU A 1 132 ? -14.764 3.184 0.648 1.00 97.69 132 LEU A O 1
ATOM 1003 N N . VAL A 1 133 ? -15.348 2.762 2.772 1.00 96.50 133 VAL A N 1
ATOM 1004 C CA . VAL A 1 133 ? -15.251 1.294 2.661 1.00 96.50 133 VAL A CA 1
ATOM 1005 C C . VAL A 1 133 ? -16.273 0.727 1.672 1.00 96.50 133 VAL A C 1
ATOM 1007 O O . VAL A 1 133 ? -15.919 -0.084 0.813 1.00 96.50 133 VAL A O 1
ATOM 1010 N N . ASP A 1 134 ? -17.528 1.155 1.798 1.00 94.88 134 ASP A N 1
ATOM 1011 C CA . ASP A 1 134 ? -18.686 0.596 1.096 1.00 94.88 134 ASP A CA 1
ATOM 1012 C C . ASP A 1 134 ? -18.799 1.125 -0.348 1.00 94.88 134 ASP A C 1
ATOM 1014 O O . ASP A 1 134 ? -19.360 0.452 -1.212 1.00 94.88 134 ASP A O 1
ATOM 1018 N N . HIS A 1 135 ? -18.218 2.297 -0.640 1.00 97.81 135 HIS A N 1
ATOM 1019 C CA . HIS A 1 135 ? -18.212 2.921 -1.970 1.00 97.81 135 HIS A CA 1
ATOM 1020 C C . HIS A 1 135 ? -16.798 3.197 -2.500 1.00 97.81 135 HIS A C 1
ATOM 1022 O O . HIS A 1 135 ? -16.598 4.138 -3.268 1.00 97.81 135 HIS A O 1
ATOM 1028 N N . SER A 1 136 ? -15.817 2.372 -2.126 1.00 97.88 136 SER A N 1
ATOM 1029 C CA . SER A 1 136 ? -14.392 2.544 -2.465 1.00 97.88 136 SER A CA 1
ATOM 1030 C C . SER A 1 136 ? -14.097 2.710 -3.964 1.00 97.88 136 SER A C 1
ATOM 1032 O O . SER A 1 136 ? -13.141 3.389 -4.315 1.00 97.88 136 SER A O 1
ATOM 1034 N N . ALA A 1 137 ? -14.950 2.208 -4.860 1.00 97.38 137 ALA A N 1
ATOM 1035 C CA . ALA A 1 137 ? -14.834 2.424 -6.309 1.00 97.38 137 ALA A CA 1
ATOM 1036 C C . ALA A 1 137 ? -14.869 3.908 -6.735 1.00 97.38 137 ALA A C 1
ATOM 1038 O O . ALA A 1 137 ? -14.364 4.265 -7.795 1.00 97.38 137 ALA A O 1
ATOM 1039 N N . ALA A 1 138 ? -15.485 4.780 -5.931 1.00 97.06 138 ALA A N 1
ATOM 1040 C CA . ALA A 1 138 ? -15.543 6.222 -6.183 1.00 97.06 138 ALA A CA 1
ATOM 1041 C C . ALA A 1 138 ? -14.335 6.986 -5.605 1.00 97.06 138 ALA A C 1
ATOM 1043 O O . ALA A 1 138 ? -14.287 8.219 -5.675 1.00 97.06 138 ALA A O 1
ATOM 1044 N N . TRP A 1 139 ? -13.378 6.272 -5.013 1.00 97.56 139 TRP A N 1
ATOM 1045 C CA . TRP A 1 139 ? -12.239 6.842 -4.313 1.00 97.56 139 TRP A CA 1
ATOM 1046 C C . TRP A 1 139 ? -10.927 6.600 -5.053 1.00 97.56 139 TRP A C 1
ATOM 1048 O O . TRP A 1 139 ? -10.704 5.548 -5.651 1.00 97.56 139 TRP A O 1
ATOM 1058 N N . THR A 1 140 ? -10.035 7.572 -4.934 1.00 95.94 140 THR A N 1
ATOM 1059 C CA . THR A 1 140 ? -8.607 7.407 -5.189 1.00 95.94 140 THR A CA 1
ATOM 1060 C C . THR A 1 140 ? -7.883 7.224 -3.862 1.00 95.94 140 THR A C 1
ATOM 1062 O O . THR A 1 140 ? -8.082 8.032 -2.949 1.00 95.94 140 THR A O 1
ATOM 1065 N N . LEU A 1 141 ? -7.031 6.212 -3.755 1.00 95.19 141 LEU A N 1
ATOM 1066 C CA . LEU A 1 141 ? -6.231 5.938 -2.562 1.00 95.19 141 LEU A CA 1
ATOM 1067 C C . LEU A 1 141 ? -4.769 5.726 -2.966 1.00 95.19 141 LEU A C 1
ATOM 1069 O O . LEU A 1 141 ? -4.500 5.035 -3.944 1.00 95.19 141 LEU A O 1
ATOM 1073 N N . ASP A 1 142 ? -3.834 6.266 -2.194 1.00 93.75 142 ASP A N 1
ATOM 1074 C CA . ASP A 1 142 ? -2.440 5.805 -2.184 1.00 93.75 142 ASP A CA 1
ATOM 1075 C C . ASP A 1 142 ? -2.277 4.627 -1.195 1.00 93.75 142 ASP A C 1
ATOM 1077 O O . ASP A 1 142 ? -3.233 4.223 -0.513 1.00 93.75 142 ASP A O 1
ATOM 1081 N N . CYS A 1 143 ? -1.073 4.053 -1.105 1.00 94.50 143 CYS A N 1
ATOM 1082 C CA . CYS A 1 143 ? -0.816 2.885 -0.257 1.00 94.50 143 CYS A CA 1
ATOM 1083 C C . CYS A 1 143 ? -1.004 3.187 1.246 1.00 94.50 143 CYS A C 1
ATOM 1085 O O . CYS A 1 143 ? -1.485 2.343 2.008 1.00 94.50 143 CYS A O 1
ATOM 1087 N N . ALA A 1 144 ? -0.684 4.401 1.697 1.00 92.06 144 ALA A N 1
ATOM 1088 C CA . ALA A 1 144 ? -0.772 4.791 3.102 1.00 92.06 144 ALA A CA 1
ATOM 1089 C C . ALA A 1 144 ? -2.212 5.144 3.520 1.00 92.06 144 ALA A C 1
ATOM 1091 O O . ALA A 1 144 ? -2.671 4.730 4.591 1.00 92.06 144 ALA A O 1
ATOM 1092 N N . THR A 1 145 ? -2.958 5.832 2.658 1.00 93.94 145 THR A N 1
ATOM 1093 C CA . THR A 1 145 ? -4.384 6.131 2.814 1.00 93.94 145 THR A CA 1
ATOM 1094 C C . THR A 1 145 ? -5.210 4.843 2.777 1.00 93.94 145 THR A C 1
ATOM 1096 O O . THR A 1 145 ? -6.153 4.698 3.558 1.00 93.94 145 THR A O 1
ATOM 1099 N N . PHE A 1 146 ? -4.835 3.863 1.946 1.00 96.50 146 PHE A N 1
ATOM 1100 C CA . PHE A 1 146 ? -5.450 2.532 1.952 1.00 96.50 146 PHE A CA 1
ATOM 1101 C C . PHE A 1 146 ? -5.322 1.844 3.318 1.00 96.50 146 PHE A C 1
ATOM 1103 O O . PHE A 1 146 ? -6.327 1.403 3.879 1.00 96.50 146 PHE A O 1
ATOM 1110 N N . VAL A 1 147 ? -4.117 1.800 3.900 1.00 95.50 147 VAL A N 1
ATOM 1111 C CA . VAL A 1 147 ? -3.907 1.224 5.240 1.00 95.50 147 VAL A CA 1
ATOM 1112 C C . VAL A 1 147 ? -4.789 1.917 6.280 1.00 95.50 147 VAL A C 1
ATOM 1114 O O . VAL A 1 147 ? -5.465 1.247 7.062 1.00 95.50 147 VAL A O 1
ATOM 1117 N N . GLN A 1 148 ? -4.849 3.250 6.259 1.00 94.31 148 GLN A N 1
ATOM 1118 C CA . GLN A 1 148 ? -5.702 4.015 7.170 1.00 94.31 148 GLN A CA 1
ATOM 1119 C C . GLN A 1 148 ? -7.182 3.682 6.988 1.00 94.31 148 GLN A C 1
ATOM 1121 O O . GLN A 1 148 ? -7.882 3.468 7.975 1.00 94.31 148 GLN A O 1
ATOM 1126 N N . ALA A 1 149 ? -7.659 3.600 5.747 1.00 96.00 149 ALA A N 1
ATOM 1127 C CA . ALA A 1 149 ? -9.034 3.238 5.437 1.00 96.00 149 ALA A CA 1
ATOM 1128 C C . ALA A 1 149 ? -9.398 1.847 5.976 1.00 96.00 149 ALA A C 1
ATOM 1130 O O . ALA A 1 149 ? -10.438 1.691 6.618 1.00 96.00 149 ALA A O 1
ATOM 1131 N N . VAL A 1 150 ? -8.516 0.858 5.792 1.00 96.44 150 VAL A N 1
ATOM 1132 C CA . VAL A 1 150 ? -8.698 -0.493 6.343 1.00 96.44 150 VAL A CA 1
ATOM 1133 C C . VAL A 1 150 ? -8.783 -0.451 7.865 1.00 96.44 150 VAL A C 1
ATOM 1135 O O . VAL A 1 150 ? -9.698 -1.022 8.458 1.00 96.44 150 VAL A O 1
ATOM 1138 N N . GLN A 1 151 ? -7.854 0.243 8.519 1.00 94.06 151 GLN A N 1
ATOM 1139 C CA . GLN A 1 151 ? -7.783 0.274 9.977 1.00 94.06 151 GLN A CA 1
ATOM 1140 C C . GLN A 1 151 ? -8.946 1.045 10.604 1.00 94.06 151 GLN A C 1
ATOM 1142 O O . GLN A 1 151 ? -9.536 0.577 11.577 1.00 94.06 151 GLN A O 1
ATOM 1147 N N . LEU A 1 152 ? -9.309 2.199 10.044 1.00 94.19 152 LEU A N 1
ATOM 1148 C CA . LEU A 1 152 ? -10.452 2.988 10.494 1.00 94.19 152 LEU A CA 1
ATOM 1149 C C . LEU A 1 152 ? -11.766 2.250 10.232 1.00 94.19 152 LEU A C 1
ATOM 1151 O O . LEU A 1 152 ? -12.621 2.224 11.113 1.00 94.19 152 LEU A O 1
ATOM 1155 N N . GLY A 1 153 ? -11.920 1.613 9.068 1.00 94.00 153 GLY A N 1
ATOM 1156 C CA . GLY A 1 153 ? -13.106 0.828 8.725 1.00 94.00 153 GLY A CA 1
ATOM 1157 C C . GLY A 1 153 ? -13.291 -0.382 9.637 1.00 94.00 153 GLY A C 1
ATOM 1158 O O . GLY A 1 153 ? -14.396 -0.607 10.141 1.00 94.00 153 GLY A O 1
ATOM 1159 N N . ALA A 1 154 ? -12.201 -1.094 9.933 1.00 89.69 154 ALA A N 1
ATOM 1160 C CA . ALA A 1 154 ? -12.206 -2.213 10.864 1.00 89.69 154 ALA A CA 1
ATOM 1161 C C . ALA A 1 154 ? -12.510 -1.767 12.300 1.00 89.69 154 ALA A C 1
ATOM 1163 O O . ALA A 1 154 ? -13.290 -2.413 13.001 1.00 89.69 154 ALA A O 1
ATOM 1164 N N . TRP A 1 155 ? -11.947 -0.632 12.732 1.00 89.38 155 TRP A N 1
ATOM 1165 C CA . TRP A 1 155 ? -12.268 -0.034 14.025 1.00 89.38 155 TRP A CA 1
ATOM 1166 C C . TRP A 1 155 ? -13.748 0.357 14.103 1.00 89.38 155 TRP A C 1
ATOM 1168 O O . TRP A 1 155 ? -14.443 -0.087 15.017 1.00 89.38 155 TRP A O 1
ATOM 1178 N N . ALA A 1 156 ? -14.249 1.124 13.133 1.00 88.62 156 ALA A N 1
ATOM 1179 C CA . ALA A 1 156 ? -15.641 1.553 13.062 1.00 88.62 156 ALA A CA 1
ATOM 1180 C C . ALA A 1 156 ? -16.601 0.359 13.140 1.00 88.62 156 ALA A C 1
ATOM 1182 O O . ALA A 1 156 ? -17.534 0.371 13.944 1.00 88.62 156 ALA A O 1
ATOM 1183 N N . ALA A 1 157 ? -16.341 -0.696 12.364 1.00 85.94 157 ALA A N 1
ATOM 1184 C CA . ALA A 1 157 ? -17.140 -1.917 12.385 1.00 85.94 157 ALA A CA 1
ATOM 1185 C C . ALA A 1 157 ? -17.094 -2.633 13.745 1.00 85.94 157 ALA A C 1
ATOM 1187 O O . ALA A 1 157 ? -18.129 -3.084 14.229 1.00 85.94 157 ALA A O 1
ATOM 1188 N N . ALA A 1 158 ? -15.924 -2.701 14.385 1.00 83.31 158 ALA A N 1
ATOM 1189 C CA . ALA A 1 158 ? -15.757 -3.387 15.663 1.00 83.31 158 ALA A CA 1
ATOM 1190 C C . ALA A 1 158 ? -16.458 -2.680 16.837 1.00 83.31 158 ALA A C 1
ATOM 1192 O O . ALA A 1 158 ? -16.934 -3.352 17.748 1.00 83.31 158 ALA A O 1
ATOM 1193 N N . VAL A 1 159 ? -16.524 -1.341 16.842 1.00 79.94 159 VAL A N 1
ATOM 1194 C CA . VAL A 1 159 ? -17.095 -0.583 17.979 1.00 79.94 159 VAL A CA 1
ATOM 1195 C C . VAL A 1 159 ? -18.501 -0.049 17.751 1.00 79.94 159 VAL A C 1
ATOM 1197 O O . VAL A 1 159 ? -19.167 0.321 18.717 1.00 79.94 159 VAL A O 1
ATOM 1200 N N . GLY A 1 160 ? -18.946 0.024 16.498 1.00 84.75 160 GLY A N 1
ATOM 1201 C CA . GLY A 1 160 ? -20.213 0.643 16.125 1.00 84.75 160 GLY A CA 1
ATOM 1202 C C . GLY A 1 160 ? -20.176 2.176 16.114 1.00 84.75 160 GLY A C 1
ATOM 1203 O O . GLY A 1 160 ? -19.246 2.821 16.603 1.00 84.75 160 GLY A O 1
ATOM 1204 N N . SER A 1 161 ? -21.221 2.776 15.545 1.00 88.81 161 SER A N 1
ATOM 1205 C CA . SER A 1 161 ? -21.268 4.209 15.222 1.00 88.81 161 SER A CA 1
ATOM 1206 C C . SER A 1 161 ? -21.097 5.134 16.422 1.00 88.81 161 SER A C 1
ATOM 1208 O O . SER A 1 161 ? -20.215 5.989 16.420 1.00 88.81 161 SER A O 1
ATOM 1210 N N . GLU A 1 162 ? -21.890 4.940 17.477 1.00 87.81 162 GLU A N 1
ATOM 1211 C CA . GLU A 1 162 ? -21.904 5.835 18.639 1.00 87.81 162 GLU A CA 1
ATOM 1212 C C . GLU A 1 162 ? -20.567 5.834 19.399 1.00 87.81 162 GLU A C 1
ATOM 1214 O O . GLU A 1 162 ? -20.123 6.861 19.921 1.00 87.81 162 GLU A O 1
ATOM 1219 N N . ALA A 1 163 ? -19.910 4.675 19.496 1.00 85.25 163 ALA A N 1
ATOM 1220 C CA . ALA A 1 163 ? -18.626 4.560 20.174 1.00 85.25 163 ALA A CA 1
ATOM 1221 C C . ALA A 1 163 ? -17.480 5.106 19.315 1.00 85.25 163 ALA A C 1
ATOM 1223 O O . ALA A 1 163 ? -16.587 5.757 19.857 1.00 85.25 163 ALA A O 1
ATOM 1224 N N . PHE A 1 164 ? -17.515 4.874 17.999 1.00 86.62 164 PHE A N 1
ATOM 1225 C CA . PHE A 1 164 ? -16.529 5.410 17.065 1.00 86.62 164 PHE A CA 1
ATOM 1226 C C . PHE A 1 164 ? -16.578 6.942 17.034 1.00 86.62 164 PHE A C 1
ATOM 1228 O O . PHE A 1 164 ? -15.582 7.595 17.336 1.00 86.62 164 PHE A O 1
ATOM 1235 N N . ASP A 1 165 ? -17.759 7.524 16.802 1.00 90.56 165 ASP A N 1
ATOM 1236 C CA . ASP A 1 165 ? -17.958 8.975 16.665 1.00 90.56 165 ASP A CA 1
ATOM 1237 C C . ASP A 1 165 ? -17.561 9.781 17.904 1.00 90.56 165 ASP A C 1
ATOM 1239 O O . ASP A 1 165 ? -17.201 10.958 17.793 1.00 90.56 165 ASP A O 1
ATOM 1243 N N . ARG A 1 166 ? -17.653 9.156 19.082 1.00 89.56 166 ARG A N 1
ATOM 1244 C CA . ARG A 1 166 ? -17.267 9.746 20.368 1.00 89.56 166 ARG A CA 1
ATOM 1245 C C . ARG A 1 166 ? -15.759 9.699 20.612 1.00 89.56 166 ARG A C 1
ATOM 1247 O O . ARG A 1 166 ? -15.249 10.556 21.323 1.00 89.56 166 ARG A O 1
ATOM 1254 N N . ARG A 1 167 ? -15.079 8.667 20.104 1.00 86.56 167 ARG A N 1
ATOM 1255 C CA . ARG A 1 167 ? -13.668 8.374 20.409 1.00 86.56 167 ARG A CA 1
ATOM 1256 C C . ARG A 1 167 ? -12.695 8.944 19.392 1.00 86.56 167 ARG A C 1
ATOM 1258 O O . ARG A 1 167 ? -11.559 9.220 19.742 1.00 86.56 167 ARG A O 1
ATOM 1265 N N . VAL A 1 168 ? -13.102 9.084 18.140 1.00 88.12 168 VAL A N 1
ATOM 1266 C CA . VAL A 1 168 ? -12.240 9.708 17.135 1.00 88.12 168 VAL A CA 1
ATOM 1267 C C . VAL A 1 168 ? -11.983 11.174 17.477 1.00 88.12 168 VAL A C 1
ATOM 1269 O O . VAL A 1 168 ? -12.893 11.915 17.864 1.00 88.12 168 VAL A O 1
ATOM 1272 N N . ALA A 1 169 ? -10.728 11.593 17.322 1.00 84.88 169 ALA A N 1
ATOM 1273 C CA . ALA A 1 169 ? -10.327 12.973 17.544 1.00 84.88 169 ALA A CA 1
ATOM 1274 C C . ALA A 1 169 ? -11.061 13.925 16.584 1.00 84.88 169 ALA A C 1
ATOM 1276 O O . ALA A 1 169 ? -11.413 13.565 15.457 1.00 84.88 169 ALA A O 1
ATOM 1277 N N . ARG A 1 170 ? -11.285 15.163 17.041 1.00 88.31 170 ARG A N 1
ATOM 1278 C CA . ARG A 1 170 ? -11.849 16.248 16.228 1.00 88.31 170 ARG A CA 1
ATOM 1279 C C . ARG A 1 170 ? -10.873 17.436 16.200 1.00 88.31 170 ARG A C 1
ATOM 1281 O O . ARG A 1 170 ? -10.460 17.865 17.277 1.00 88.31 170 ARG A O 1
ATOM 1288 N N . PRO A 1 171 ? -10.538 18.001 15.020 1.00 91.88 171 PRO A N 1
ATOM 1289 C CA . PRO A 1 171 ? -11.016 17.614 13.685 1.00 91.88 171 PRO A CA 1
ATOM 1290 C C . PRO A 1 171 ? -10.552 16.207 13.277 1.00 91.88 171 PRO A C 1
ATOM 1292 O O . PRO A 1 171 ? -9.506 15.745 13.722 1.00 91.88 171 PRO A O 1
ATOM 1295 N N . PHE A 1 172 ? -11.376 15.523 12.478 1.00 94.31 172 PHE A N 1
ATOM 1296 C CA . PHE A 1 172 ? -11.081 14.180 11.982 1.00 94.31 172 PHE A CA 1
ATOM 1297 C C . PHE A 1 172 ? -10.478 14.295 10.583 1.00 94.31 172 PHE A C 1
ATOM 1299 O O . PHE A 1 172 ? -11.163 14.724 9.650 1.00 94.31 172 PHE A O 1
ATOM 1306 N N . ASP A 1 173 ? -9.196 13.953 10.470 1.00 94.31 173 ASP A N 1
ATOM 1307 C CA . ASP A 1 173 ? -8.394 14.131 9.263 1.00 94.31 173 ASP A CA 1
ATOM 1308 C C . ASP A 1 173 ? -7.878 12.762 8.772 1.00 94.31 173 ASP A C 1
ATOM 1310 O O . ASP A 1 173 ? -7.359 11.970 9.562 1.00 94.31 173 ASP A O 1
ATOM 1314 N N . LEU A 1 174 ? -7.998 12.500 7.469 1.00 92.62 174 LEU A N 1
ATOM 1315 C CA . LEU A 1 174 ? -7.360 11.388 6.758 1.00 92.62 174 LEU A CA 1
ATOM 1316 C C . LEU A 1 174 ? -6.152 11.952 6.002 1.00 92.62 174 LEU A C 1
ATOM 1318 O O . LEU A 1 174 ? -6.324 12.845 5.172 1.00 92.62 174 LEU A O 1
ATOM 1322 N N . LYS A 1 175 ? -4.940 11.501 6.323 1.00 89.44 175 LYS A N 1
ATOM 1323 C CA . LYS A 1 175 ? -3.688 12.114 5.845 1.00 89.44 175 LYS A CA 1
ATOM 1324 C C . LYS A 1 175 ? -2.980 11.168 4.895 1.00 89.44 175 LYS A C 1
ATOM 1326 O O . LYS A 1 175 ? -2.974 9.982 5.159 1.00 89.44 175 LYS A O 1
ATOM 1331 N N . GLU A 1 176 ? -2.321 11.663 3.861 1.00 83.69 176 GLU A N 1
ATOM 1332 C CA . GLU A 1 176 ? -1.671 10.776 2.881 1.00 83.69 176 GLU A CA 1
ATOM 1333 C C . GLU A 1 176 ? -0.480 10.050 3.514 1.00 83.69 176 GLU A C 1
ATOM 1335 O O . GLU A 1 176 ? -0.481 8.830 3.627 1.00 83.69 176 GLU A O 1
ATOM 1340 N N . HIS A 1 177 ? 0.464 10.792 4.095 1.00 79.75 177 HIS A N 1
ATOM 1341 C CA . HIS A 1 177 ? 1.676 10.221 4.703 1.00 79.75 177 HIS A CA 1
ATOM 1342 C C . HIS A 1 177 ? 1.768 10.428 6.225 1.00 79.75 177 HIS A C 1
ATOM 1344 O O . HIS A 1 177 ? 2.834 10.307 6.827 1.00 79.75 177 HIS A O 1
ATOM 1350 N N . GLY A 1 178 ? 0.643 10.749 6.874 1.00 70.81 178 GLY A N 1
ATOM 1351 C CA . GLY A 1 178 ? 0.572 11.034 8.309 1.00 70.81 178 GLY A CA 1
ATOM 1352 C C . GLY A 1 178 ? -0.303 10.055 9.094 1.00 70.81 178 GLY A C 1
ATOM 1353 O O . GLY A 1 178 ? -1.152 9.365 8.545 1.00 70.81 178 GLY A O 1
ATOM 1354 N N . SER A 1 179 ? -0.149 10.039 10.421 1.00 70.69 179 SER A N 1
ATOM 1355 C CA . SER A 1 179 ? -1.062 9.289 11.295 1.00 70.69 179 SER A CA 1
ATOM 1356 C C . SER A 1 179 ? -2.443 9.958 11.369 1.00 70.69 179 SER A C 1
ATOM 1358 O O . SER A 1 179 ? -2.550 11.175 11.564 1.00 70.69 179 SER A O 1
ATOM 1360 N N . THR A 1 180 ? -3.498 9.139 11.311 1.00 66.00 180 THR A N 1
ATOM 1361 C CA . THR A 1 180 ? -4.915 9.493 11.562 1.00 66.00 180 THR A CA 1
ATOM 1362 C C . THR A 1 180 ? -5.255 9.634 13.042 1.00 66.00 180 THR A C 1
ATOM 1364 O O . THR A 1 180 ? -6.423 9.680 13.421 1.00 66.00 180 THR A O 1
ATOM 1367 N N . GLY A 1 181 ? -4.239 9.659 13.908 1.00 70.44 181 GLY A N 1
ATOM 1368 C CA . GLY A 1 181 ? -4.412 9.608 15.357 1.00 70.44 181 GLY A CA 1
ATOM 1369 C C . GLY A 1 181 ? -4.460 8.184 15.915 1.00 70.44 181 GLY A C 1
ATOM 1370 O O . GLY A 1 181 ? -4.562 8.020 17.129 1.00 70.44 181 GLY A O 1
ATOM 1371 N N . LEU A 1 182 ? -4.326 7.149 15.075 1.00 74.69 182 LEU A N 1
ATOM 1372 C CA . LEU A 1 182 ? -4.023 5.804 15.561 1.00 74.69 182 LEU A CA 1
ATOM 1373 C C . LEU A 1 182 ? -2.611 5.803 16.159 1.00 74.69 182 LEU A C 1
ATOM 1375 O O . LEU A 1 182 ? -1.636 6.165 15.497 1.00 74.69 182 LEU A O 1
ATOM 1379 N N . THR A 1 183 ? -2.507 5.414 17.428 1.00 76.88 183 THR A N 1
ATOM 1380 C CA . THR A 1 183 ? -1.228 5.322 18.139 1.00 76.88 183 THR A CA 1
ATOM 1381 C C . THR A 1 183 ? -0.697 3.898 18.069 1.00 76.88 183 THR A C 1
ATOM 1383 O O . THR A 1 183 ? -1.456 2.933 18.190 1.00 76.88 183 THR A O 1
ATOM 1386 N N . HIS A 1 184 ? 0.611 3.731 17.890 1.00 82.38 184 HIS A N 1
ATOM 1387 C CA . HIS A 1 184 ? 1.219 2.407 17.950 1.00 82.38 184 HIS A CA 1
ATOM 1388 C C . HIS A 1 184 ? 1.496 1.963 19.382 1.00 82.38 184 HIS A C 1
ATOM 1390 O O . HIS A 1 184 ? 1.630 2.766 20.295 1.00 82.38 184 HIS A O 1
ATOM 1396 N N . ARG A 1 185 ? 1.551 0.652 19.604 1.00 85.88 185 ARG A N 1
ATOM 1397 C CA . ARG A 1 185 ? 2.101 0.042 20.818 1.00 85.88 185 ARG A CA 1
ATOM 1398 C C . ARG A 1 185 ? 3.601 -0.147 20.669 1.00 85.88 185 ARG A C 1
ATOM 1400 O O . ARG A 1 185 ? 4.344 0.051 21.625 1.00 85.88 185 ARG A O 1
ATOM 1407 N N . LYS A 1 186 ? 4.007 -0.582 19.477 1.00 89.38 186 LYS A N 1
ATOM 1408 C CA . LYS A 1 186 ? 5.383 -0.868 19.089 1.00 89.38 186 LYS A CA 1
ATOM 1409 C C . LYS A 1 186 ? 5.559 -0.522 17.616 1.00 89.38 186 LYS A C 1
ATOM 1411 O O . LYS A 1 186 ? 4.722 -0.911 16.803 1.00 89.38 186 LYS A O 1
ATOM 1416 N N . LEU A 1 187 ? 6.644 0.161 17.303 1.00 91.69 187 LEU A N 1
ATOM 1417 C CA . LEU A 1 187 ? 7.115 0.427 15.954 1.00 91.69 187 LEU A CA 1
ATOM 1418 C C . LEU A 1 187 ? 8.535 -0.122 15.852 1.00 91.69 187 LEU A C 1
ATOM 1420 O O . LEU A 1 187 ? 9.451 0.429 16.462 1.00 91.69 187 LEU A O 1
ATOM 1424 N N . TRP A 1 188 ? 8.709 -1.210 15.108 1.00 92.62 188 TRP A N 1
ATOM 1425 C CA . TRP A 1 188 ? 10.040 -1.645 14.694 1.00 92.62 188 TRP A CA 1
ATOM 1426 C C . TRP A 1 188 ? 10.369 -1.012 13.359 1.00 92.62 188 TRP A C 1
ATOM 1428 O O . TRP A 1 188 ? 9.536 -1.033 12.456 1.00 92.62 188 TRP A O 1
ATOM 1438 N N . PHE A 1 189 ? 11.572 -0.473 13.228 1.00 92.75 189 PHE A N 1
ATOM 1439 C CA . PHE A 1 189 ? 12.029 0.139 11.987 1.00 92.75 189 PHE A CA 1
ATOM 1440 C C . PHE A 1 189 ? 13.541 0.001 11.829 1.00 92.75 189 PHE A C 1
ATOM 1442 O O . PHE A 1 189 ? 14.254 -0.181 12.816 1.00 92.75 189 PHE A O 1
ATOM 1449 N N . ARG A 1 190 ? 14.035 0.109 10.599 1.00 91.50 190 ARG A N 1
ATOM 1450 C CA . ARG A 1 190 ? 15.464 0.255 10.298 1.00 91.50 190 ARG A CA 1
ATOM 1451 C C . ARG A 1 190 ? 15.659 1.264 9.173 1.00 91.50 190 ARG A C 1
ATOM 1453 O O . ARG A 1 190 ? 14.789 1.402 8.317 1.00 91.50 190 ARG A O 1
ATOM 1460 N N . ASP A 1 191 ? 16.797 1.950 9.188 1.00 86.06 191 ASP A N 1
ATOM 1461 C CA . ASP A 1 191 ? 17.061 3.060 8.262 1.00 86.06 191 ASP A CA 1
ATOM 1462 C C . ASP A 1 191 ? 17.458 2.573 6.859 1.00 86.06 191 ASP A C 1
ATOM 1464 O O . ASP A 1 191 ? 17.216 3.266 5.880 1.00 86.06 191 ASP A O 1
ATOM 1468 N N . SER A 1 192 ? 18.057 1.385 6.753 1.00 87.38 192 SER A N 1
ATOM 1469 C CA . SER A 1 192 ? 18.552 0.833 5.491 1.00 87.38 192 SER A CA 1
ATOM 1470 C C . SER A 1 192 ? 18.532 -0.693 5.501 1.00 87.38 192 SER A C 1
ATOM 1472 O O . SER A 1 192 ? 18.400 -1.334 6.552 1.00 87.38 192 SER A O 1
ATOM 1474 N N . GLN A 1 193 ? 18.728 -1.292 4.328 1.00 86.12 193 GLN A N 1
ATOM 1475 C CA . GLN A 1 193 ? 18.971 -2.723 4.212 1.00 86.12 193 GLN A CA 1
ATOM 1476 C C . GLN A 1 193 ? 20.196 -3.144 5.037 1.00 86.12 193 GLN A C 1
ATOM 1478 O O . GLN A 1 193 ? 21.200 -2.436 5.100 1.00 86.12 193 GLN A O 1
ATOM 1483 N N . GLY A 1 194 ? 20.083 -4.280 5.729 1.00 86.19 194 GLY A N 1
ATOM 1484 C CA . GLY A 1 194 ? 21.138 -4.824 6.593 1.00 86.19 194 GLY A CA 1
ATOM 1485 C C . GLY A 1 194 ? 21.326 -4.118 7.942 1.00 86.19 194 GLY A C 1
ATOM 1486 O O . GLY A 1 194 ? 21.988 -4.678 8.812 1.00 86.19 194 GLY A O 1
ATOM 1487 N N . ALA A 1 195 ? 20.726 -2.943 8.164 1.00 90.06 195 ALA A N 1
ATOM 1488 C CA . ALA A 1 195 ? 20.766 -2.292 9.470 1.00 90.06 195 ALA A CA 1
ATOM 1489 C C . ALA A 1 195 ? 19.938 -3.064 10.512 1.00 90.06 195 ALA A C 1
ATOM 1491 O O . ALA A 1 195 ? 18.924 -3.693 10.188 1.00 90.06 195 ALA A O 1
ATOM 1492 N N . GLU A 1 196 ? 20.358 -2.977 11.775 1.00 91.00 196 GLU A N 1
ATOM 1493 C CA . GLU A 1 196 ? 19.621 -3.542 12.906 1.00 91.00 196 GLU A CA 1
ATOM 1494 C C . GLU A 1 196 ? 18.262 -2.852 13.083 1.00 91.00 196 GLU A C 1
ATOM 1496 O O . GLU A 1 196 ? 18.123 -1.635 12.903 1.00 91.00 196 GLU A O 1
ATOM 1501 N N . PHE A 1 197 ? 17.255 -3.629 13.483 1.00 91.38 197 PHE A N 1
ATOM 1502 C CA . PHE A 1 197 ? 15.962 -3.072 13.855 1.00 91.38 197 PHE A CA 1
ATOM 1503 C C . PHE A 1 197 ? 16.057 -2.284 15.159 1.00 91.38 197 PHE A C 1
ATOM 1505 O O . PHE A 1 197 ? 16.676 -2.700 16.135 1.00 91.38 197 PHE A O 1
ATOM 1512 N N . ARG A 1 198 ? 15.350 -1.161 15.190 1.00 92.56 198 ARG A N 1
ATOM 1513 C CA . ARG A 1 198 ? 15.158 -0.301 16.355 1.00 92.56 198 ARG A CA 1
ATOM 1514 C C . ARG A 1 198 ? 13.702 -0.352 16.773 1.00 92.56 198 ARG A C 1
ATOM 1516 O O . ARG A 1 198 ? 12.824 -0.483 15.923 1.00 92.56 198 ARG A O 1
ATOM 1523 N N . LEU A 1 199 ? 13.442 -0.214 18.069 1.00 92.31 199 LEU A N 1
ATOM 1524 C CA . LEU A 1 199 ? 12.092 -0.192 18.618 1.00 92.31 199 LEU A CA 1
ATOM 1525 C C . LEU A 1 199 ? 11.741 1.204 19.130 1.00 92.31 199 LEU A C 1
ATOM 1527 O O . LEU A 1 199 ? 12.500 1.836 19.870 1.00 92.31 199 LEU A O 1
ATOM 1531 N N . ARG A 1 200 ? 10.545 1.651 18.755 1.00 90.44 200 ARG A N 1
ATOM 1532 C CA . ARG A 1 200 ? 9.841 2.785 19.338 1.00 90.44 200 ARG A CA 1
ATOM 1533 C C . ARG A 1 200 ? 8.534 2.347 19.983 1.00 90.44 200 ARG A C 1
ATOM 1535 O O . ARG A 1 200 ? 7.855 1.432 19.516 1.00 90.44 200 ARG A O 1
ATOM 1542 N N . THR A 1 201 ? 8.187 3.016 21.070 1.00 89.81 201 THR A N 1
ATOM 1543 C CA . THR A 1 201 ? 6.904 2.914 21.763 1.00 89.81 201 THR A CA 1
ATOM 1544 C C . THR A 1 201 ? 6.374 4.322 22.026 1.00 89.81 201 THR A C 1
ATOM 1546 O O . THR A 1 201 ? 7.142 5.287 21.989 1.00 89.81 201 THR A O 1
ATOM 1549 N N . PRO A 1 202 ? 5.096 4.487 22.415 1.00 86.69 202 PRO A N 1
ATOM 1550 C CA . PRO A 1 202 ? 4.577 5.799 22.800 1.00 86.69 202 PRO A CA 1
ATOM 1551 C C . PRO A 1 202 ? 5.382 6.506 23.895 1.00 86.69 202 PRO A C 1
ATOM 1553 O O . PRO A 1 202 ? 5.342 7.732 23.997 1.00 86.69 202 PRO A O 1
ATOM 1556 N N . ALA A 1 203 ? 6.071 5.750 24.757 1.00 86.81 203 ALA A N 1
ATOM 1557 C CA . ALA A 1 203 ? 6.934 6.319 25.782 1.00 86.81 203 ALA A CA 1
ATOM 1558 C C . ALA A 1 203 ? 8.242 6.841 25.173 1.00 86.81 203 ALA A C 1
ATOM 1560 O O . ALA A 1 203 ? 8.624 7.982 25.444 1.00 86.81 203 ALA A O 1
ATOM 1561 N N . SER A 1 204 ? 8.897 6.042 24.329 1.00 88.50 204 SER A N 1
ATOM 1562 C CA . SER A 1 204 ? 10.168 6.419 23.709 1.00 88.50 204 SER A CA 1
ATOM 1563 C C . SER A 1 204 ? 10.001 7.527 22.661 1.00 88.50 204 SER A C 1
ATOM 1565 O O . SER A 1 204 ? 10.860 8.399 22.567 1.00 88.50 204 SER A O 1
ATOM 1567 N N . ASP A 1 205 ? 8.870 7.582 21.950 1.00 85.31 205 ASP A N 1
ATOM 1568 C CA . ASP A 1 205 ? 8.538 8.666 21.013 1.00 85.31 205 ASP A CA 1
ATOM 1569 C C . ASP A 1 205 ? 8.518 10.035 21.699 1.00 85.31 205 ASP A C 1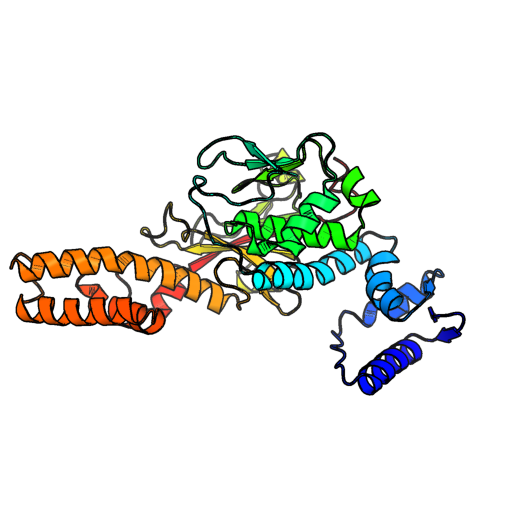
ATOM 1571 O O . ASP A 1 205 ? 9.087 11.007 21.199 1.00 85.31 205 ASP A O 1
ATOM 1575 N N . ARG A 1 206 ? 7.913 10.113 22.892 1.00 84.81 206 ARG A N 1
ATOM 1576 C CA . ARG A 1 206 ? 7.853 11.352 23.688 1.00 84.81 206 ARG A CA 1
ATOM 1577 C C . ARG A 1 206 ? 9.228 11.809 24.149 1.00 84.81 206 ARG A C 1
ATOM 1579 O O . ARG A 1 206 ? 9.478 13.008 24.230 1.00 84.81 206 ARG A O 1
ATOM 1586 N N . LEU A 1 207 ? 10.096 10.854 24.470 1.00 86.69 207 LEU A N 1
ATOM 1587 C CA . LEU A 1 207 ? 11.456 11.109 24.936 1.00 86.69 207 LEU A CA 1
ATOM 1588 C C . LEU A 1 207 ? 12.457 11.251 23.782 1.00 86.69 207 LEU A C 1
ATOM 1590 O O . LEU A 1 207 ? 13.599 11.631 24.023 1.00 86.69 207 LEU A O 1
ATOM 1594 N N . ARG A 1 208 ? 12.033 10.973 22.541 1.00 85.75 208 ARG A N 1
ATOM 1595 C CA . ARG A 1 208 ? 12.892 10.864 21.353 1.00 85.75 208 ARG A CA 1
ATOM 1596 C C . ARG A 1 208 ? 14.061 9.894 21.564 1.00 85.75 208 ARG A C 1
ATOM 1598 O O . ARG A 1 208 ? 15.164 10.129 21.078 1.00 85.75 208 ARG A O 1
ATOM 1605 N N . THR A 1 209 ? 13.813 8.807 22.289 1.00 88.50 209 THR A N 1
ATOM 1606 C CA . THR A 1 209 ? 14.786 7.741 22.557 1.00 88.50 209 THR A CA 1
ATOM 1607 C C . THR A 1 209 ? 14.429 6.466 21.794 1.00 88.50 209 THR A C 1
ATOM 1609 O O . THR A 1 209 ? 13.333 6.334 21.245 1.00 88.50 209 THR A O 1
ATOM 1612 N N . LEU A 1 210 ? 15.377 5.530 21.736 1.00 88.06 210 LEU A N 1
ATOM 1613 C CA . LEU A 1 210 ? 15.184 4.193 21.178 1.00 88.06 210 LEU A CA 1
ATOM 1614 C C . LEU A 1 210 ? 15.177 3.170 22.308 1.00 88.06 210 LEU A C 1
ATOM 1616 O O . LEU A 1 210 ? 15.922 3.313 23.280 1.00 88.06 210 LEU A O 1
ATOM 1620 N N . GLU A 1 211 ? 14.345 2.145 22.172 1.00 86.75 211 GLU A N 1
ATOM 1621 C CA . GLU A 1 211 ? 14.396 0.989 23.058 1.00 86.75 211 GLU A CA 1
ATOM 1622 C C . GLU A 1 211 ? 15.428 -0.024 22.542 1.00 86.75 211 GLU A C 1
ATOM 1624 O O . GLU A 1 211 ? 15.567 -0.185 21.324 1.00 86.75 211 GLU A O 1
ATOM 1629 N N . PRO A 1 212 ? 16.158 -0.708 23.441 1.00 76.50 212 PRO A N 1
ATOM 1630 C CA . PRO A 1 212 ? 16.998 -1.828 23.048 1.00 76.50 212 PRO A CA 1
ATOM 1631 C C . PRO A 1 212 ? 16.128 -2.924 22.426 1.00 76.50 212 PRO A C 1
ATOM 1633 O O . PRO A 1 212 ? 15.026 -3.207 22.905 1.00 76.50 212 PRO A O 1
ATOM 1636 N N . VAL A 1 213 ? 16.627 -3.539 21.360 1.00 81.12 213 VAL A N 1
ATOM 1637 C CA . VAL A 1 213 ? 15.956 -4.645 20.677 1.00 81.12 213 VAL A CA 1
ATOM 1638 C C . VAL A 1 213 ? 16.840 -5.873 20.836 1.00 81.12 213 VAL A C 1
ATOM 1640 O O . VAL A 1 213 ? 18.028 -5.813 20.530 1.00 81.12 213 VAL A O 1
ATOM 1643 N N . ASP A 1 214 ? 16.276 -6.970 21.345 1.00 75.88 214 ASP A N 1
ATOM 1644 C CA . ASP A 1 214 ? 16.935 -8.276 21.256 1.00 75.88 214 ASP A CA 1
ATOM 1645 C C . ASP A 1 214 ? 17.145 -8.624 19.780 1.00 75.88 214 ASP A C 1
ATOM 1647 O O . ASP A 1 214 ? 16.312 -8.247 18.952 1.00 75.88 214 ASP A O 1
ATOM 1651 N N . ASP A 1 215 ? 18.199 -9.377 19.459 1.00 73.81 215 ASP A N 1
ATOM 1652 C CA . ASP A 1 215 ? 18.494 -9.827 18.094 1.00 73.81 215 ASP A CA 1
ATOM 1653 C C . ASP A 1 215 ? 17.226 -10.375 17.410 1.00 73.81 215 ASP A C 1
ATOM 1655 O O . ASP A 1 215 ? 16.635 -11.385 17.814 1.00 73.81 215 ASP A O 1
ATOM 1659 N N . THR A 1 216 ? 16.723 -9.602 16.449 1.00 83.88 216 THR A N 1
ATOM 1660 C CA . THR A 1 216 ? 15.407 -9.781 15.846 1.00 83.88 216 THR A CA 1
ATOM 1661 C C . THR A 1 216 ? 15.544 -9.657 14.340 1.00 83.88 216 THR A C 1
ATOM 1663 O O . THR A 1 216 ? 15.880 -8.595 13.821 1.00 83.88 216 THR A O 1
ATOM 1666 N N . ASP A 1 217 ? 15.223 -10.744 13.642 1.00 88.88 217 ASP A N 1
ATOM 1667 C CA . ASP A 1 217 ? 15.209 -10.796 12.186 1.00 88.88 217 ASP A CA 1
ATOM 1668 C C . ASP A 1 217 ? 13.828 -10.465 11.587 1.00 88.88 217 ASP A C 1
ATOM 1670 O O . ASP A 1 217 ? 12.784 -10.448 12.254 1.00 88.88 217 ASP A O 1
ATOM 1674 N N . GLU A 1 218 ? 13.829 -10.191 10.283 1.00 90.75 218 GLU A N 1
ATOM 1675 C CA . GLU A 1 218 ? 12.627 -9.877 9.513 1.00 90.75 218 GLU A CA 1
ATOM 1676 C C . GLU A 1 218 ? 11.569 -11.008 9.552 1.00 90.75 218 GLU A C 1
ATOM 1678 O O . GLU A 1 218 ? 10.416 -10.715 9.889 1.00 90.75 218 GLU A O 1
ATOM 1683 N N . PRO A 1 219 ? 11.899 -12.294 9.296 1.00 91.75 219 PRO A N 1
ATOM 1684 C CA . PRO A 1 219 ? 10.929 -13.389 9.396 1.00 91.75 219 PRO A CA 1
ATOM 1685 C C . PRO A 1 219 ? 10.247 -13.492 10.767 1.00 91.75 219 PRO A C 1
ATOM 1687 O O . PRO A 1 219 ? 9.056 -13.812 10.860 1.00 91.75 219 PRO A O 1
ATOM 1690 N N . ARG A 1 220 ? 10.981 -13.228 11.854 1.00 90.19 220 ARG A N 1
ATOM 1691 C CA . ARG A 1 220 ? 10.452 -13.197 13.218 1.00 90.19 220 ARG A CA 1
ATOM 1692 C C . ARG A 1 220 ? 9.498 -12.029 13.415 1.00 90.19 220 ARG A C 1
ATOM 1694 O O . ARG A 1 220 ? 8.410 -12.266 13.941 1.00 90.19 220 ARG A O 1
ATOM 1701 N N . LEU A 1 221 ? 9.844 -10.817 12.981 1.00 91.50 221 LEU A N 1
ATOM 1702 C CA . LEU A 1 221 ? 8.948 -9.656 13.080 1.00 91.50 221 LEU A CA 1
ATOM 1703 C C . LEU A 1 221 ? 7.651 -9.869 12.310 1.00 91.50 221 LEU A C 1
ATOM 1705 O O . LEU A 1 221 ? 6.570 -9.686 12.872 1.00 91.50 221 LEU A O 1
ATOM 1709 N N . LEU A 1 222 ? 7.749 -10.321 11.058 1.00 90.88 222 LEU A N 1
ATOM 1710 C CA . LEU A 1 222 ? 6.579 -10.594 10.228 1.00 90.88 222 LEU A CA 1
ATOM 1711 C C . LEU A 1 222 ? 5.671 -11.633 10.880 1.00 90.88 222 LEU A C 1
ATOM 1713 O O . LEU A 1 222 ? 4.458 -11.446 10.895 1.00 90.88 222 LEU A O 1
ATOM 1717 N N . ARG A 1 223 ? 6.228 -12.692 11.477 1.00 89.25 223 ARG A N 1
ATOM 1718 C CA . ARG A 1 223 ? 5.455 -13.717 12.193 1.00 89.25 223 ARG A CA 1
ATOM 1719 C C . ARG A 1 223 ? 4.797 -13.178 13.466 1.00 89.25 223 ARG A C 1
ATOM 1721 O O . ARG A 1 223 ? 3.631 -13.485 13.702 1.00 89.25 223 ARG A O 1
ATOM 1728 N N . LEU A 1 224 ? 5.518 -12.386 14.264 1.00 87.00 224 LEU A N 1
ATOM 1729 C CA . LEU A 1 224 ? 5.049 -11.864 15.556 1.00 87.00 224 LEU A CA 1
ATOM 1730 C C . LEU A 1 224 ? 4.063 -10.695 15.436 1.00 87.00 224 LEU A C 1
ATOM 1732 O O . LEU A 1 224 ? 3.295 -10.462 16.371 1.00 87.00 224 LEU A O 1
ATOM 1736 N N . ALA A 1 225 ? 4.064 -9.966 14.318 1.00 88.56 225 ALA A N 1
ATOM 1737 C CA . ALA A 1 225 ? 3.085 -8.915 14.068 1.00 88.56 225 ALA A CA 1
ATOM 1738 C C . ALA A 1 225 ? 1.657 -9.502 14.108 1.00 88.56 225 ALA A C 1
ATOM 1740 O O . ALA A 1 225 ? 1.381 -10.470 13.397 1.00 88.56 225 ALA A O 1
ATOM 1741 N N . PRO A 1 226 ? 0.729 -8.985 14.927 1.00 88.19 226 PRO A N 1
ATOM 1742 C CA . PRO A 1 226 ? -0.660 -9.415 14.888 1.00 88.19 226 PRO A CA 1
ATOM 1743 C C . PRO A 1 226 ? -1.350 -8.946 13.595 1.00 88.19 226 PRO A C 1
ATOM 1745 O O . PRO A 1 226 ? -0.895 -8.000 12.949 1.00 88.19 226 PRO A O 1
ATOM 1748 N N . PRO A 1 227 ? -2.485 -9.556 13.222 1.00 88.62 227 PRO A N 1
ATOM 1749 C CA . PRO A 1 227 ? -3.334 -9.014 12.166 1.00 88.62 227 PRO A CA 1
ATOM 1750 C C . PRO A 1 227 ? -3.741 -7.561 12.461 1.00 88.62 227 PRO A C 1
ATOM 1752 O O . PRO A 1 227 ? -3.923 -7.183 13.623 1.00 88.62 227 PRO A O 1
ATOM 1755 N N . GLY A 1 228 ? -3.859 -6.745 11.414 1.00 90.62 228 GLY A N 1
ATOM 1756 C CA . GLY A 1 228 ? -4.104 -5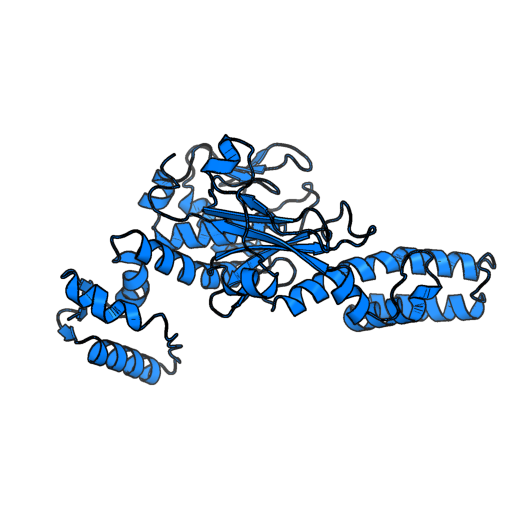.302 11.502 1.00 90.62 228 GLY A CA 1
ATOM 1757 C C . GLY A 1 228 ? -2.856 -4.429 11.648 1.00 90.62 228 GLY A C 1
ATOM 1758 O O . GLY A 1 228 ? -2.952 -3.208 11.519 1.00 90.62 228 GLY A O 1
ATOM 1759 N N . SER A 1 229 ? -1.681 -5.020 11.884 1.00 92.50 229 SER A N 1
ATOM 1760 C CA . SER A 1 229 ? -0.412 -4.287 11.843 1.00 92.50 229 SER A CA 1
ATOM 1761 C C . SER A 1 229 ? -0.151 -3.686 10.467 1.00 92.50 229 SER A C 1
ATOM 1763 O O . SER A 1 229 ? -0.380 -4.356 9.456 1.00 92.50 229 SER A O 1
ATOM 1765 N N . ARG A 1 230 ? 0.389 -2.460 10.440 1.00 95.06 230 ARG A N 1
ATOM 1766 C CA . ARG A 1 230 ? 0.972 -1.889 9.222 1.00 95.06 230 ARG A CA 1
ATOM 1767 C C . ARG A 1 230 ? 2.363 -2.473 9.045 1.00 95.06 230 ARG A C 1
ATOM 1769 O O . ARG A 1 230 ? 3.162 -2.474 9.981 1.00 95.06 230 ARG A O 1
ATOM 1776 N N . VAL A 1 231 ? 2.641 -2.967 7.853 1.00 95.31 231 VAL A N 1
ATOM 1777 C CA . VAL A 1 231 ? 3.953 -3.488 7.471 1.00 95.31 231 VAL A CA 1
ATOM 1778 C C . VAL A 1 231 ? 4.383 -2.748 6.217 1.00 95.31 231 VAL A C 1
ATOM 1780 O O . VAL A 1 231 ? 3.665 -2.787 5.218 1.00 95.31 231 VAL A O 1
ATOM 1783 N N . ALA A 1 232 ? 5.512 -2.047 6.290 1.00 95.69 232 ALA A N 1
ATOM 1784 C CA . ALA A 1 232 ? 6.065 -1.302 5.169 1.00 95.69 232 ALA A CA 1
ATOM 1785 C C . ALA A 1 232 ? 7.260 -2.054 4.576 1.00 95.69 232 ALA A C 1
ATOM 1787 O O . ALA A 1 232 ? 8.280 -2.248 5.248 1.00 95.69 232 ALA A O 1
ATOM 1788 N N . PHE A 1 233 ? 7.128 -2.462 3.319 1.00 96.06 233 PHE A N 1
ATOM 1789 C CA . PHE A 1 233 ? 8.235 -2.989 2.526 1.00 96.06 233 PHE A CA 1
ATOM 1790 C C . PHE A 1 233 ? 8.911 -1.822 1.814 1.00 96.06 233 PHE A C 1
ATOM 1792 O O . PHE A 1 233 ? 8.219 -0.949 1.296 1.00 96.06 233 PHE A O 1
ATOM 1799 N N . VAL A 1 234 ? 10.239 -1.790 1.825 1.00 95.31 234 VAL A N 1
ATOM 1800 C CA . VAL A 1 234 ? 11.035 -0.708 1.238 1.00 95.31 234 VAL A CA 1
ATOM 1801 C C . VAL A 1 234 ? 11.887 -1.274 0.114 1.00 95.31 234 VAL A C 1
ATOM 1803 O O . VAL A 1 234 ? 12.445 -2.366 0.254 1.00 95.31 234 VAL A O 1
ATOM 1806 N N . ASN A 1 235 ? 11.958 -0.530 -0.983 1.00 94.50 235 ASN A N 1
ATOM 1807 C CA . ASN A 1 235 ? 12.859 -0.760 -2.092 1.00 94.50 235 ASN A CA 1
ATOM 1808 C C . ASN A 1 235 ? 14.061 0.185 -1.975 1.00 94.50 235 ASN A C 1
ATOM 1810 O O . ASN A 1 235 ? 13.915 1.395 -2.103 1.00 94.50 235 ASN A O 1
ATOM 1814 N N . ALA A 1 236 ? 15.233 -0.387 -1.706 1.00 93.25 236 ALA A N 1
ATOM 1815 C CA . ALA A 1 236 ? 16.502 0.323 -1.571 1.00 93.25 236 ALA A CA 1
ATOM 1816 C C . ALA A 1 236 ? 17.118 0.742 -2.916 1.00 93.25 236 ALA A C 1
ATOM 1818 O O . ALA A 1 236 ? 18.198 1.331 -2.926 1.00 93.25 236 ALA A O 1
ATOM 1819 N N . ASP A 1 237 ? 16.484 0.402 -4.040 1.00 90.50 237 ASP A N 1
ATOM 1820 C CA . ASP A 1 237 ? 16.935 0.824 -5.360 1.00 90.50 237 ASP A CA 1
ATOM 1821 C C . ASP A 1 237 ? 16.952 2.363 -5.462 1.00 90.50 237 ASP A C 1
ATOM 1823 O O . ASP A 1 237 ? 15.919 2.997 -5.220 1.00 90.50 237 ASP A O 1
ATOM 1827 N N . PRO A 1 238 ? 18.068 2.988 -5.879 1.00 89.19 238 PRO A N 1
ATOM 1828 C CA . PRO A 1 238 ? 18.128 4.428 -6.125 1.00 89.19 238 PRO A CA 1
ATOM 1829 C C . PRO A 1 238 ? 17.058 4.956 -7.094 1.00 89.19 238 PRO A C 1
ATOM 1831 O O . PRO A 1 238 ? 16.660 6.113 -6.999 1.00 89.19 238 PRO A O 1
ATOM 1834 N N . LYS A 1 239 ? 16.560 4.140 -8.032 1.00 87.94 239 LYS A N 1
ATOM 1835 C CA . LYS A 1 239 ? 15.442 4.514 -8.914 1.00 87.94 239 LYS A CA 1
ATOM 1836 C C . LYS A 1 239 ? 14.106 4.525 -8.194 1.00 87.94 239 LYS A C 1
ATOM 1838 O O . LYS A 1 239 ? 13.193 5.222 -8.638 1.00 87.94 239 LYS A O 1
ATOM 1843 N N . ALA A 1 240 ? 13.969 3.764 -7.115 1.00 90.12 240 ALA A N 1
ATOM 1844 C CA . ALA A 1 240 ? 12.774 3.779 -6.291 1.00 90.12 240 ALA A CA 1
ATOM 1845 C C . ALA A 1 240 ? 12.729 5.007 -5.369 1.00 90.12 240 ALA A C 1
ATOM 1847 O O . ALA A 1 240 ? 11.627 5.447 -5.053 1.00 90.12 240 ALA A O 1
ATOM 1848 N N . GLU A 1 241 ? 13.874 5.589 -4.998 1.00 90.25 241 GLU A N 1
ATOM 1849 C CA . GLU A 1 241 ? 13.962 6.759 -4.110 1.00 90.25 241 GLU A CA 1
ATOM 1850 C C . GLU A 1 241 ? 13.083 7.930 -4.591 1.00 90.25 241 GLU A C 1
ATOM 1852 O O . GLU A 1 241 ? 13.127 8.347 -5.753 1.00 90.25 241 GLU A O 1
ATOM 1857 N N . GLY A 1 242 ? 12.247 8.451 -3.690 1.00 87.25 242 GLY A N 1
ATOM 1858 C CA . GLY A 1 242 ? 11.328 9.559 -3.948 1.00 87.25 242 GLY A CA 1
ATOM 1859 C C . GLY A 1 242 ? 10.136 9.210 -4.841 1.00 87.25 242 GLY A C 1
ATOM 1860 O O . GLY A 1 242 ? 9.405 10.110 -5.255 1.00 87.25 242 GLY A O 1
ATOM 1861 N N . SER A 1 243 ? 9.934 7.932 -5.166 1.00 89.44 243 SER A N 1
ATOM 1862 C CA . SER A 1 243 ? 8.815 7.477 -5.990 1.00 89.44 243 SER A CA 1
ATOM 1863 C C . SER A 1 243 ? 7.711 6.798 -5.191 1.00 89.44 243 SER A C 1
ATOM 1865 O O . SER A 1 243 ? 7.929 6.315 -4.081 1.00 89.44 243 SER A O 1
ATOM 1867 N N . ASP A 1 244 ? 6.549 6.647 -5.827 1.00 88.12 244 ASP A N 1
ATOM 1868 C CA . ASP A 1 244 ? 5.391 5.900 -5.316 1.00 88.12 244 ASP A CA 1
ATOM 1869 C C . ASP A 1 244 ? 5.718 4.444 -4.932 1.00 88.12 244 ASP A C 1
ATOM 1871 O O . ASP A 1 244 ? 4.956 3.804 -4.209 1.00 88.12 244 ASP A O 1
ATOM 1875 N N . PHE A 1 245 ? 6.849 3.917 -5.412 1.00 89.31 245 PHE A N 1
ATOM 1876 C CA . PHE A 1 245 ? 7.288 2.536 -5.231 1.00 89.31 245 PHE A CA 1
ATOM 1877 C C . PHE A 1 245 ? 8.582 2.413 -4.412 1.00 89.31 245 PHE A C 1
ATOM 1879 O O . PHE A 1 245 ? 9.151 1.325 -4.324 1.00 89.31 245 PHE A O 1
ATOM 1886 N N . GLU A 1 246 ? 9.039 3.494 -3.768 1.00 92.69 246 GLU A N 1
ATOM 1887 C CA . GLU A 1 246 ? 10.078 3.406 -2.731 1.00 92.69 246 GLU A CA 1
ATOM 1888 C C . GLU A 1 246 ? 9.596 2.539 -1.565 1.00 92.69 246 GLU A C 1
ATOM 1890 O O . GLU A 1 246 ? 10.343 1.760 -0.974 1.00 92.69 246 GLU A O 1
ATOM 1895 N N . ARG A 1 247 ? 8.314 2.680 -1.217 1.00 94.12 247 ARG A N 1
ATOM 1896 C CA . ARG A 1 247 ? 7.733 2.085 -0.023 1.00 94.12 247 ARG A CA 1
ATOM 1897 C C . ARG A 1 247 ? 6.300 1.658 -0.261 1.00 94.12 247 ARG A C 1
ATOM 1899 O O . ARG A 1 247 ? 5.441 2.481 -0.553 1.00 94.12 247 ARG A O 1
ATOM 1906 N N . GLU A 1 248 ? 6.022 0.393 0.024 1.00 95.81 248 GLU A N 1
ATOM 1907 C CA . GLU A 1 248 ? 4.665 -0.139 0.001 1.00 95.81 248 GLU A CA 1
ATOM 1908 C C . GLU A 1 248 ? 4.150 -0.366 1.421 1.00 95.81 248 GLU A C 1
ATOM 1910 O O . GLU A 1 248 ? 4.667 -1.204 2.167 1.00 95.81 248 GLU A O 1
ATOM 1915 N N . ASN A 1 249 ? 3.104 0.375 1.789 1.00 95.56 249 ASN A N 1
ATOM 1916 C CA . ASN A 1 249 ? 2.396 0.197 3.051 1.00 95.56 249 ASN A CA 1
ATOM 1917 C C . ASN A 1 249 ? 1.332 -0.897 2.907 1.00 95.56 249 ASN A C 1
ATOM 1919 O O . ASN A 1 249 ? 0.476 -0.842 2.029 1.00 95.56 249 ASN A O 1
ATOM 1923 N N . THR A 1 250 ? 1.352 -1.874 3.810 1.00 97.06 250 THR A N 1
ATOM 1924 C CA . THR A 1 250 ? 0.420 -3.008 3.795 1.00 97.06 250 THR A CA 1
ATOM 1925 C C . THR A 1 250 ? -0.248 -3.212 5.149 1.00 97.06 250 THR A C 1
ATOM 1927 O O . THR A 1 250 ? 0.265 -2.756 6.172 1.00 97.06 250 THR A O 1
ATOM 1930 N N . VAL A 1 251 ? -1.368 -3.939 5.176 1.00 96.75 251 VAL A N 1
ATOM 1931 C CA . VAL A 1 251 ? -2.006 -4.428 6.406 1.00 96.75 251 VAL A CA 1
ATOM 1932 C C . VAL A 1 251 ? -1.878 -5.942 6.492 1.00 96.75 251 VAL A C 1
ATOM 1934 O O . VAL A 1 251 ? -2.329 -6.656 5.597 1.00 96.75 251 VAL A O 1
ATOM 1937 N N . LYS A 1 252 ? -1.314 -6.450 7.594 1.00 95.62 252 LYS A N 1
ATOM 1938 C CA . LYS A 1 252 ? -1.229 -7.895 7.836 1.00 95.62 252 LYS A CA 1
ATOM 1939 C C . LYS A 1 252 ? -2.615 -8.498 8.094 1.00 95.62 252 LYS A C 1
ATOM 1941 O O . LYS A 1 252 ? -3.345 -8.021 8.966 1.00 95.62 252 LYS A O 1
ATOM 1946 N N . LEU A 1 253 ? -2.941 -9.584 7.402 1.00 90.94 253 LEU A N 1
ATOM 1947 C CA . LEU A 1 253 ? -4.196 -10.325 7.526 1.00 90.94 253 LEU A CA 1
ATOM 1948 C C . LEU A 1 253 ? -4.061 -11.554 8.456 1.00 90.94 253 LEU A C 1
ATOM 1950 O O . LEU A 1 253 ? -2.941 -11.961 8.790 1.00 90.94 253 LEU A O 1
ATOM 1954 N N . PRO A 1 254 ? -5.181 -12.151 8.919 1.00 86.50 254 PRO A N 1
ATOM 1955 C CA . PRO A 1 254 ? -5.170 -13.303 9.831 1.00 86.50 254 PRO A CA 1
ATOM 1956 C C . PRO A 1 254 ? -4.434 -14.544 9.317 1.00 86.50 254 PRO A C 1
ATOM 1958 O O . PRO A 1 254 ? -3.842 -15.269 10.113 1.00 86.50 254 PRO A O 1
ATOM 1961 N N . ASP A 1 255 ? -4.441 -14.772 8.007 1.00 86.44 255 ASP A N 1
ATOM 1962 C CA . ASP A 1 255 ? -3.771 -15.899 7.346 1.00 86.44 255 ASP A CA 1
ATOM 1963 C C . ASP A 1 255 ? -2.265 -15.665 7.108 1.00 86.44 255 ASP A C 1
ATOM 1965 O O . ASP A 1 255 ? -1.577 -16.528 6.565 1.00 86.44 255 ASP A O 1
ATOM 1969 N N . GLY A 1 256 ? -1.732 -14.512 7.530 1.00 90.50 256 GLY A N 1
ATOM 1970 C CA . GLY A 1 256 ? -0.333 -14.136 7.336 1.00 90.50 256 GLY A CA 1
ATOM 1971 C C . GLY A 1 256 ? -0.025 -13.505 5.976 1.00 90.50 256 GLY A C 1
ATOM 1972 O O . GLY A 1 256 ? 1.142 -13.215 5.714 1.00 90.50 256 GLY A O 1
ATOM 1973 N N . THR A 1 257 ? -1.035 -13.269 5.135 1.00 96.06 257 THR A N 1
ATOM 1974 C CA . THR A 1 257 ? -0.908 -12.442 3.927 1.00 96.06 257 THR A CA 1
ATOM 1975 C C . THR A 1 257 ? -1.009 -10.948 4.257 1.00 96.06 257 THR A C 1
ATOM 1977 O O . THR A 1 257 ? -1.202 -10.552 5.411 1.00 96.06 257 THR A O 1
ATOM 1980 N N . TYR A 1 258 ? -0.828 -10.107 3.243 1.00 97.62 258 TYR A N 1
ATOM 1981 C CA . TYR A 1 258 ? -0.746 -8.659 3.351 1.00 97.62 258 TYR A CA 1
ATOM 1982 C C . TYR A 1 258 ? -1.661 -8.032 2.310 1.00 97.62 258 TYR A C 1
ATOM 1984 O O . TYR A 1 258 ? -1.485 -8.257 1.114 1.00 97.62 258 TYR A O 1
ATOM 1992 N N . ALA A 1 259 ? -2.635 -7.251 2.767 1.00 98.00 259 ALA A N 1
ATOM 1993 C CA . ALA A 1 259 ? -3.426 -6.408 1.888 1.00 98.00 259 ALA A CA 1
ATOM 1994 C C . ALA A 1 259 ? -2.646 -5.130 1.585 1.00 98.00 259 ALA A C 1
ATOM 1996 O O . ALA A 1 259 ? -2.189 -4.452 2.508 1.00 98.00 259 ALA A O 1
ATOM 1997 N N . SER A 1 260 ? -2.527 -4.790 0.312 1.00 97.12 260 SER A N 1
ATOM 1998 C CA . SER A 1 260 ? -1.882 -3.574 -0.153 1.00 97.12 260 SER A CA 1
ATOM 1999 C C . SER A 1 260 ? -2.605 -3.018 -1.376 1.00 97.12 260 SER A C 1
ATOM 2001 O O . SER A 1 260 ? -3.331 -3.729 -2.075 1.00 97.12 260 SER A O 1
ATOM 2003 N N . HIS A 1 261 ? -2.437 -1.726 -1.619 1.00 96.38 261 HIS A N 1
ATOM 2004 C CA . HIS A 1 261 ? -3.021 -1.038 -2.760 1.00 96.38 261 HIS A CA 1
ATOM 2005 C C . HIS A 1 261 ? -1.887 -0.294 -3.464 1.00 96.38 261 HIS A C 1
ATOM 2007 O O . HIS A 1 261 ? -1.297 0.581 -2.831 1.00 96.38 261 HIS A O 1
ATOM 2013 N N . PRO A 1 262 ? -1.569 -0.644 -4.725 1.00 95.62 262 PRO A N 1
ATOM 2014 C CA . PRO A 1 262 ? -2.467 -1.279 -5.697 1.00 95.62 262 PRO A CA 1
ATOM 2015 C C . PRO A 1 262 ? -2.364 -2.806 -5.834 1.00 95.62 262 PRO A C 1
ATOM 2017 O O . PRO A 1 262 ? -3.074 -3.386 -6.654 1.00 95.62 262 PRO A O 1
ATOM 2020 N N . PHE A 1 263 ? -1.488 -3.484 -5.087 1.00 96.19 263 PHE A N 1
ATOM 2021 C CA . PHE A 1 263 ? -1.120 -4.870 -5.420 1.00 96.19 263 PHE A CA 1
ATOM 2022 C C . PHE A 1 263 ? -2.116 -5.956 -4.984 1.00 96.19 263 PHE A C 1
ATOM 2024 O O . PHE A 1 263 ? -1.991 -7.110 -5.399 1.00 96.19 263 PHE A O 1
ATOM 2031 N N . GLY A 1 264 ? -3.122 -5.619 -4.182 1.00 97.62 264 GLY A N 1
ATOM 2032 C CA . GLY A 1 264 ? -4.115 -6.568 -3.693 1.00 97.62 264 GLY A CA 1
ATOM 2033 C C . GLY A 1 264 ? -3.635 -7.339 -2.464 1.00 97.62 264 GLY A C 1
ATOM 2034 O O . GLY A 1 264 ? -2.977 -6.789 -1.588 1.00 97.62 264 GLY A O 1
ATOM 2035 N N . ILE A 1 265 ? -4.011 -8.615 -2.350 1.00 98.00 265 ILE A N 1
ATOM 2036 C CA . ILE A 1 265 ? -3.648 -9.456 -1.198 1.00 98.00 265 ILE A CA 1
ATOM 2037 C C . ILE A 1 265 ? -2.551 -10.430 -1.612 1.00 98.00 265 ILE A C 1
ATOM 2039 O O . ILE A 1 265 ? -2.784 -11.315 -2.434 1.00 98.00 265 ILE A O 1
ATOM 2043 N N . LEU A 1 266 ? -1.367 -10.277 -1.023 1.00 97.81 266 LEU A N 1
ATOM 2044 C CA . LEU A 1 266 ? -0.154 -11.001 -1.398 1.00 97.81 266 LEU A CA 1
ATOM 2045 C C . LEU A 1 266 ? 0.563 -11.576 -0.169 1.00 97.81 266 LEU A C 1
ATOM 2047 O O . LEU A 1 266 ? 0.378 -11.127 0.960 1.00 97.81 266 LEU A O 1
ATOM 2051 N N . SER A 1 267 ? 1.417 -12.581 -0.370 1.00 97.12 267 SER A N 1
ATOM 2052 C CA . SER A 1 267 ? 2.407 -12.960 0.647 1.00 97.12 267 SER A CA 1
ATOM 2053 C C . SER A 1 267 ? 3.515 -11.904 0.721 1.00 97.12 267 SER A C 1
ATOM 2055 O O . SER A 1 267 ? 3.739 -11.191 -0.252 1.00 97.12 267 SER A O 1
ATOM 2057 N N . ALA A 1 268 ? 4.280 -11.846 1.818 1.00 95.56 268 ALA A N 1
ATOM 2058 C CA . ALA A 1 268 ? 5.404 -10.906 1.934 1.00 95.56 268 ALA A CA 1
ATOM 2059 C C . ALA A 1 268 ? 6.393 -11.012 0.754 1.00 95.56 268 ALA A C 1
ATOM 2061 O O . ALA A 1 268 ? 6.812 -10.004 0.193 1.00 95.56 268 ALA A O 1
ATOM 2062 N N . ALA A 1 269 ? 6.723 -12.238 0.331 1.00 94.75 269 ALA A N 1
ATOM 2063 C CA . ALA A 1 269 ? 7.597 -12.471 -0.819 1.00 94.75 269 ALA A CA 1
ATOM 2064 C C . ALA A 1 269 ? 6.980 -11.969 -2.136 1.00 94.75 269 ALA A C 1
ATOM 2066 O O . ALA A 1 269 ? 7.683 -11.405 -2.971 1.00 94.75 269 ALA A O 1
ATOM 2067 N N . ALA A 1 270 ? 5.669 -12.149 -2.323 1.00 95.69 270 ALA A N 1
ATOM 2068 C CA . ALA A 1 270 ? 4.969 -11.650 -3.501 1.00 95.69 270 ALA A CA 1
ATOM 2069 C C . ALA A 1 270 ? 4.835 -10.117 -3.489 1.00 95.69 270 ALA A C 1
ATOM 2071 O O . ALA A 1 270 ? 4.982 -9.509 -4.543 1.00 95.69 270 ALA A O 1
ATOM 2072 N N . THR A 1 271 ? 4.649 -9.483 -2.326 1.00 95.75 271 THR A N 1
ATOM 2073 C CA . THR A 1 271 ? 4.670 -8.017 -2.190 1.00 95.75 271 THR A CA 1
ATOM 2074 C C . THR A 1 271 ? 6.032 -7.443 -2.565 1.00 95.75 271 THR A C 1
ATOM 2076 O O . THR A 1 271 ? 6.090 -6.516 -3.367 1.00 95.75 271 THR A O 1
ATOM 2079 N N . LYS A 1 272 ? 7.136 -8.019 -2.063 1.00 95.12 272 LYS A N 1
ATOM 2080 C CA . LYS A 1 272 ? 8.493 -7.599 -2.458 1.00 95.12 272 LYS A CA 1
ATOM 2081 C C . LYS A 1 272 ? 8.709 -7.718 -3.965 1.00 95.12 272 LYS A C 1
ATOM 2083 O O . LYS A 1 272 ? 9.198 -6.780 -4.583 1.00 95.12 272 LYS A O 1
ATOM 2088 N N . ARG A 1 273 ? 8.291 -8.840 -4.566 1.00 94.25 273 ARG A N 1
ATOM 2089 C CA . ARG A 1 273 ? 8.345 -9.026 -6.024 1.00 94.25 273 ARG A CA 1
ATOM 2090 C C . ARG A 1 273 ? 7.503 -7.992 -6.771 1.00 94.25 273 ARG A C 1
ATOM 2092 O O . ARG A 1 273 ? 7.988 -7.440 -7.747 1.00 94.25 273 ARG A O 1
ATOM 2099 N N . ALA A 1 274 ? 6.281 -7.705 -6.327 1.00 94.56 274 ALA A N 1
ATOM 2100 C CA . ALA A 1 274 ? 5.422 -6.706 -6.963 1.00 94.56 274 ALA A CA 1
ATOM 2101 C C . ALA A 1 274 ? 6.038 -5.297 -6.902 1.00 94.56 274 ALA A C 1
ATOM 2103 O O . ALA A 1 274 ? 6.030 -4.587 -7.906 1.00 94.56 274 ALA A O 1
ATOM 2104 N N . LEU A 1 275 ? 6.632 -4.928 -5.762 1.00 94.25 275 LEU A N 1
ATOM 2105 C CA . LEU A 1 275 ? 7.328 -3.652 -5.592 1.00 94.25 275 LEU A CA 1
ATOM 2106 C C . LEU A 1 275 ? 8.557 -3.554 -6.506 1.00 94.25 275 LEU A C 1
ATOM 2108 O O . LEU A 1 275 ? 8.713 -2.577 -7.232 1.00 94.25 275 LEU A O 1
ATOM 2112 N N . ALA A 1 276 ? 9.377 -4.607 -6.542 1.00 92.25 276 ALA A N 1
ATOM 2113 C CA . ALA A 1 276 ? 10.519 -4.713 -7.445 1.00 92.25 276 ALA A CA 1
ATOM 2114 C C . ALA A 1 276 ? 10.115 -4.592 -8.923 1.00 92.25 276 ALA A C 1
ATOM 2116 O O . ALA A 1 276 ? 10.757 -3.874 -9.682 1.00 92.25 276 ALA A O 1
ATOM 2117 N N . GLN A 1 277 ? 9.018 -5.244 -9.329 1.00 93.25 277 GLN A N 1
ATOM 2118 C CA . GLN A 1 277 ? 8.501 -5.148 -10.696 1.00 93.25 277 GLN A CA 1
ATOM 2119 C C . GLN A 1 277 ? 8.173 -3.703 -11.077 1.00 93.25 277 GLN A C 1
ATOM 2121 O O . GLN A 1 277 ? 8.478 -3.304 -12.194 1.00 93.25 277 GLN A O 1
ATOM 2126 N N . GLN A 1 278 ? 7.579 -2.909 -10.177 1.00 92.44 278 GLN A N 1
ATOM 2127 C CA . GLN A 1 278 ? 7.278 -1.506 -10.481 1.00 92.44 278 GLN A CA 1
ATOM 2128 C C . GLN A 1 278 ? 8.544 -0.684 -10.720 1.00 92.44 278 GLN A C 1
ATOM 2130 O O . GLN A 1 278 ? 8.571 0.124 -11.643 1.00 92.44 278 GLN A O 1
ATOM 2135 N N . THR A 1 279 ? 9.607 -0.920 -9.951 1.00 89.94 279 THR A N 1
ATOM 2136 C CA . THR A 1 279 ? 10.884 -0.234 -10.173 1.00 89.94 279 THR A CA 1
ATOM 2137 C C . THR A 1 279 ? 11.556 -0.688 -11.463 1.00 89.94 279 THR A C 1
ATOM 2139 O O . THR A 1 279 ? 11.966 0.163 -12.246 1.00 89.94 279 THR A O 1
ATOM 2142 N N . VAL A 1 280 ? 11.584 -1.995 -11.754 1.00 88.44 280 VAL A N 1
ATOM 2143 C CA . VAL A 1 280 ? 12.135 -2.515 -13.018 1.00 88.44 280 VAL A CA 1
ATOM 2144 C C . VAL A 1 280 ? 11.408 -1.930 -14.229 1.00 88.44 280 VAL A C 1
ATOM 2146 O O . VAL A 1 280 ? 12.053 -1.522 -15.187 1.00 88.44 280 VAL A O 1
ATOM 2149 N N . LEU A 1 281 ? 10.081 -1.792 -14.178 1.00 88.81 281 LEU A N 1
ATOM 2150 C CA . LEU A 1 281 ? 9.318 -1.163 -15.262 1.00 88.81 281 LEU A CA 1
ATOM 2151 C C . LEU A 1 281 ? 9.742 0.290 -15.536 1.00 88.81 281 LEU A C 1
ATOM 2153 O O . LEU A 1 281 ? 9.646 0.734 -16.676 1.00 88.81 281 LEU A O 1
ATOM 2157 N N . ARG A 1 282 ? 10.260 1.018 -14.539 1.00 86.69 282 ARG A N 1
ATOM 2158 C CA . ARG A 1 282 ? 10.760 2.394 -14.716 1.00 86.69 282 ARG A CA 1
ATOM 2159 C C . ARG A 1 282 ? 12.118 2.456 -15.411 1.00 86.69 282 ARG A C 1
ATOM 2161 O O . ARG A 1 282 ? 12.430 3.474 -16.016 1.00 86.69 282 ARG A O 1
ATOM 2168 N N . TYR A 1 283 ? 12.889 1.368 -15.404 1.00 86.31 283 TYR A N 1
ATOM 2169 C CA . TYR A 1 283 ? 14.059 1.244 -16.279 1.00 86.31 283 TYR A CA 1
ATOM 2170 C C . TYR A 1 283 ? 13.669 1.112 -17.759 1.00 86.31 283 TYR A C 1
ATOM 2172 O O . TYR A 1 283 ? 14.529 1.280 -18.621 1.00 86.31 283 TYR A O 1
ATOM 2180 N N . GLY A 1 284 ? 12.389 0.869 -18.072 1.00 84.38 284 GLY A N 1
ATOM 2181 C CA . GLY A 1 284 ? 11.879 0.894 -19.443 1.00 84.38 284 GLY A CA 1
ATOM 2182 C C . GLY A 1 284 ? 12.185 2.210 -20.164 1.00 84.38 284 GLY A C 1
ATOM 2183 O O . GLY A 1 284 ? 12.611 2.169 -21.312 1.00 84.38 284 GLY A O 1
ATOM 2184 N N . ASP A 1 285 ? 12.089 3.351 -19.473 1.00 86.50 285 ASP A N 1
ATOM 2185 C CA . ASP A 1 285 ? 12.406 4.671 -20.043 1.00 86.50 285 ASP A CA 1
ATOM 2186 C C . ASP A 1 285 ? 13.904 4.812 -20.380 1.00 86.50 285 ASP A C 1
ATOM 2188 O O . ASP A 1 285 ? 14.284 5.446 -21.364 1.00 86.50 285 ASP A O 1
ATOM 2192 N N . GLU A 1 286 ? 14.782 4.207 -19.572 1.00 87.50 286 GLU A N 1
ATOM 2193 C CA . GLU A 1 286 ? 16.226 4.184 -19.839 1.00 87.50 286 GLU A CA 1
ATOM 2194 C C . GLU A 1 286 ? 16.570 3.271 -21.008 1.00 87.50 286 GLU A C 1
ATOM 2196 O O . GLU A 1 286 ? 17.430 3.619 -21.817 1.00 87.50 286 GLU A O 1
ATOM 2201 N N . ILE A 1 287 ? 15.890 2.128 -21.112 1.00 87.75 287 ILE A N 1
ATOM 2202 C CA . ILE A 1 287 ? 16.048 1.230 -22.253 1.00 87.75 287 ILE A CA 1
ATOM 2203 C C . ILE A 1 287 ? 15.564 1.919 -23.527 1.00 87.75 287 ILE A C 1
ATOM 2205 O O . ILE A 1 287 ? 16.302 1.927 -24.506 1.00 87.75 287 ILE A O 1
ATOM 2209 N N . ASP A 1 288 ? 14.397 2.562 -23.510 1.00 89.50 288 ASP A N 1
ATOM 2210 C CA . ASP A 1 288 ? 13.876 3.328 -24.648 1.00 89.50 288 ASP A CA 1
ATOM 2211 C C . ASP A 1 288 ? 14.875 4.414 -25.099 1.00 89.50 288 ASP A C 1
ATOM 2213 O O . ASP A 1 288 ? 15.228 4.515 -26.277 1.00 89.50 288 ASP A O 1
ATOM 2217 N N . ALA A 1 289 ? 15.457 5.155 -24.149 1.00 91.06 289 ALA A N 1
ATOM 2218 C CA . ALA A 1 289 ? 16.495 6.142 -24.441 1.00 91.06 289 ALA A CA 1
ATOM 2219 C C . ALA A 1 289 ? 17.786 5.519 -25.016 1.00 91.06 289 ALA A C 1
ATOM 2221 O O . ALA A 1 289 ? 18.392 6.083 -25.936 1.00 91.06 289 ALA A O 1
ATOM 2222 N N . ALA A 1 290 ? 18.221 4.366 -24.497 1.00 90.31 290 ALA A N 1
ATOM 2223 C CA . ALA A 1 290 ? 19.389 3.644 -25.002 1.00 90.31 290 ALA A CA 1
ATOM 2224 C C . ALA A 1 290 ? 19.157 3.129 -26.432 1.00 90.31 290 ALA A C 1
ATOM 2226 O O . ALA A 1 290 ? 20.025 3.295 -27.295 1.00 90.31 290 ALA A O 1
ATOM 2227 N N . LEU A 1 291 ? 17.968 2.587 -26.708 1.00 91.94 291 LEU A N 1
ATOM 2228 C CA . LEU A 1 291 ? 17.548 2.142 -28.034 1.00 91.94 291 LEU A CA 1
ATOM 2229 C C . LEU A 1 291 ? 17.512 3.307 -29.025 1.00 91.94 291 LEU A C 1
ATOM 2231 O O . LEU A 1 291 ? 18.090 3.202 -30.107 1.00 91.94 291 LEU A O 1
ATOM 2235 N N . ALA A 1 292 ? 16.939 4.452 -28.647 1.00 93.44 292 ALA A N 1
ATOM 2236 C CA . ALA A 1 292 ? 16.914 5.643 -29.493 1.00 93.44 292 ALA A CA 1
ATOM 2237 C C . ALA A 1 292 ? 18.330 6.122 -29.877 1.00 93.44 292 ALA A C 1
ATOM 2239 O O . ALA A 1 292 ? 18.596 6.409 -31.050 1.00 93.44 292 ALA A O 1
ATOM 2240 N N . ARG A 1 293 ? 19.268 6.145 -28.918 1.00 92.50 293 ARG A N 1
ATOM 2241 C CA . ARG A 1 293 ? 20.687 6.456 -29.180 1.00 92.50 293 ARG A CA 1
ATOM 2242 C C . ARG A 1 293 ? 21.337 5.429 -30.103 1.00 92.50 293 ARG A C 1
ATOM 2244 O O . ARG A 1 293 ? 22.063 5.805 -31.022 1.00 92.50 293 ARG A O 1
ATOM 2251 N N . ALA A 1 294 ? 21.069 4.143 -29.898 1.00 93.19 294 ALA A N 1
ATOM 2252 C CA . ALA A 1 294 ? 21.604 3.076 -30.737 1.00 93.19 294 ALA A CA 1
ATOM 2253 C C . ALA A 1 294 ? 21.089 3.159 -32.185 1.00 93.19 294 ALA A C 1
ATOM 2255 O O . ALA A 1 294 ? 21.871 3.003 -33.123 1.00 93.19 294 ALA A O 1
ATOM 2256 N N . VAL A 1 295 ? 19.815 3.515 -32.395 1.00 93.50 295 VAL A N 1
ATOM 2257 C CA . VAL A 1 295 ? 19.249 3.785 -33.731 1.00 93.50 295 VAL A CA 1
ATOM 2258 C C . VAL A 1 295 ? 19.950 4.963 -34.418 1.00 93.50 295 VAL A C 1
ATOM 2260 O O . VAL A 1 295 ? 20.175 4.918 -35.629 1.00 93.50 295 VAL A O 1
ATOM 2263 N N . ALA A 1 296 ? 20.346 5.989 -33.661 1.00 94.94 296 ALA A N 1
ATOM 2264 C CA . ALA A 1 296 ? 21.134 7.116 -34.163 1.00 94.94 296 ALA A CA 1
ATOM 2265 C C . ALA A 1 296 ? 22.625 6.782 -34.398 1.00 94.94 296 ALA A C 1
ATOM 2267 O O . ALA A 1 296 ? 23.350 7.594 -34.973 1.00 94.94 296 ALA A O 1
ATOM 2268 N N . GLY A 1 297 ? 23.086 5.592 -33.992 1.00 93.62 297 GLY A N 1
ATOM 2269 C CA . GLY A 1 297 ? 24.493 5.186 -34.059 1.00 93.62 297 GLY A CA 1
ATOM 2270 C C . GLY A 1 297 ? 25.365 5.770 -32.941 1.00 93.62 297 GLY A C 1
ATOM 2271 O O . GLY A 1 297 ? 26.579 5.854 -33.099 1.00 93.62 297 GLY A O 1
ATOM 2272 N N . GLU A 1 298 ? 24.757 6.185 -31.827 1.00 93.44 298 GLU A N 1
ATOM 2273 C CA . GLU A 1 298 ? 25.397 6.855 -30.681 1.00 93.44 298 GLU A CA 1
ATOM 2274 C C . GLU A 1 298 ? 25.541 5.943 -29.445 1.00 93.44 298 GLU A C 1
ATOM 2276 O O . GLU A 1 298 ? 25.719 6.422 -28.317 1.00 93.44 298 GLU A O 1
ATOM 2281 N N . HIS A 1 299 ? 25.414 4.628 -29.639 1.00 91.00 299 HIS A N 1
ATOM 2282 C CA . HIS A 1 299 ? 25.544 3.621 -28.590 1.00 91.00 299 HIS A CA 1
ATOM 2283 C C . HIS A 1 299 ? 26.612 2.591 -28.967 1.00 91.00 299 HIS A C 1
ATOM 2285 O O . HIS A 1 299 ? 26.563 2.007 -30.047 1.00 91.00 299 HIS A O 1
ATOM 2291 N N . ASP A 1 300 ? 27.559 2.341 -28.064 1.00 88.38 300 ASP A N 1
ATOM 2292 C CA . ASP A 1 300 ? 28.754 1.545 -28.376 1.00 88.38 300 ASP A CA 1
ATOM 2293 C C . ASP A 1 300 ? 28.496 0.028 -28.382 1.00 88.38 300 ASP A C 1
ATOM 2295 O O . ASP A 1 300 ? 29.219 -0.725 -29.035 1.00 88.38 300 ASP A O 1
ATOM 2299 N N . SER A 1 301 ? 27.462 -0.425 -27.668 1.00 87.69 301 SER A N 1
ATOM 2300 C CA . SER A 1 301 ? 27.204 -1.857 -27.437 1.00 87.69 301 SER A CA 1
ATOM 2301 C C . SER A 1 301 ? 26.060 -2.450 -28.264 1.00 87.69 301 SER A C 1
ATOM 2303 O O . SER A 1 301 ? 25.858 -3.657 -28.201 1.00 87.69 301 SER A O 1
ATOM 2305 N N . ILE A 1 302 ? 25.289 -1.631 -28.989 1.00 92.44 302 ILE A N 1
ATOM 2306 C CA . ILE A 1 302 ? 24.059 -2.061 -29.680 1.00 92.44 302 ILE A CA 1
ATOM 2307 C C . ILE A 1 302 ? 24.066 -1.469 -31.087 1.00 92.44 302 ILE A C 1
ATOM 2309 O O . ILE A 1 302 ? 24.207 -0.257 -31.252 1.00 92.44 302 ILE A O 1
ATOM 2313 N N . GLY A 1 303 ? 23.908 -2.314 -32.106 1.00 92.88 303 GLY A N 1
ATOM 2314 C CA . GLY A 1 303 ? 23.817 -1.851 -33.493 1.00 92.88 303 GLY A CA 1
ATOM 2315 C C . GLY A 1 303 ? 22.440 -1.248 -33.830 1.00 92.88 303 GLY A C 1
ATOM 2316 O O . GLY A 1 303 ? 21.443 -1.654 -33.236 1.00 92.88 303 GLY A O 1
ATOM 2317 N N . PRO A 1 304 ? 22.320 -0.359 -34.838 1.00 94.88 304 PRO A N 1
ATOM 2318 C CA . PRO A 1 304 ? 21.032 0.246 -35.206 1.00 94.88 304 PRO A CA 1
ATOM 2319 C C . PRO A 1 304 ? 19.929 -0.753 -35.600 1.00 94.88 304 PRO A C 1
ATOM 2321 O O . PRO A 1 304 ? 18.747 -0.492 -35.386 1.00 94.88 304 PRO A O 1
ATOM 2324 N N . ASP A 1 305 ? 20.284 -1.893 -36.199 1.00 95.19 305 ASP A N 1
ATOM 2325 C CA . ASP A 1 305 ? 19.316 -2.927 -36.607 1.00 95.19 305 ASP A CA 1
ATOM 2326 C C . ASP A 1 305 ? 18.795 -3.730 -35.409 1.00 95.19 305 ASP A C 1
ATOM 2328 O O . ASP A 1 305 ? 17.599 -4.016 -35.312 1.00 95.19 305 ASP A O 1
ATOM 2332 N N . GLU A 1 306 ? 19.695 -4.052 -34.480 1.00 94.56 306 GLU A N 1
ATOM 2333 C CA . GLU A 1 306 ? 19.366 -4.691 -33.207 1.00 94.56 306 GLU A CA 1
ATOM 2334 C C . GLU A 1 306 ? 18.475 -3.773 -32.369 1.00 94.56 306 GLU A C 1
ATOM 2336 O O . GLU A 1 306 ? 17.422 -4.203 -31.909 1.00 94.56 306 GLU A O 1
ATOM 2341 N N . ALA A 1 307 ? 18.824 -2.486 -32.281 1.00 94.19 307 ALA A N 1
ATOM 2342 C CA . ALA A 1 307 ? 18.047 -1.492 -31.551 1.00 94.19 307 ALA A CA 1
ATOM 2343 C C . ALA A 1 307 ? 16.621 -1.333 -32.096 1.00 94.19 307 ALA A C 1
ATOM 2345 O O . ALA A 1 307 ? 15.666 -1.291 -31.327 1.00 94.19 307 ALA A O 1
ATOM 2346 N N . ARG A 1 308 ? 16.448 -1.305 -33.426 1.00 94.69 308 ARG A N 1
ATOM 2347 C CA . ARG A 1 308 ? 15.111 -1.262 -34.044 1.00 94.69 308 ARG A CA 1
ATOM 2348 C C . ARG A 1 308 ? 14.288 -2.507 -33.727 1.00 94.69 308 ARG A C 1
ATOM 2350 O O . ARG A 1 308 ? 13.123 -2.384 -33.373 1.00 94.69 308 ARG A O 1
ATOM 2357 N N . SER A 1 309 ? 14.904 -3.685 -33.816 1.00 94.69 309 SER A N 1
ATOM 2358 C CA . SER A 1 309 ? 14.229 -4.953 -33.507 1.00 94.69 309 SER A CA 1
ATOM 2359 C C . SER A 1 309 ? 13.813 -5.024 -32.032 1.00 94.69 309 SER A C 1
ATOM 2361 O O . SER A 1 309 ? 12.720 -5.481 -31.711 1.00 94.69 309 SER A O 1
ATOM 2363 N N . ALA A 1 310 ? 14.671 -4.537 -31.134 1.00 93.75 310 ALA A N 1
ATOM 2364 C CA . ALA A 1 310 ? 14.386 -4.450 -29.709 1.00 93.75 310 ALA A CA 1
ATOM 2365 C C . ALA A 1 310 ? 13.275 -3.436 -29.394 1.00 93.75 310 ALA A C 1
ATOM 2367 O O . ALA A 1 310 ? 12.413 -3.736 -28.572 1.00 93.75 310 ALA A O 1
ATOM 2368 N N . GLN A 1 311 ? 13.241 -2.285 -30.076 1.00 94.88 311 GLN A N 1
ATOM 2369 C CA . GLN A 1 311 ? 12.160 -1.306 -29.927 1.00 94.88 311 GLN A CA 1
ATOM 2370 C C . GLN A 1 311 ? 10.807 -1.892 -30.343 1.00 94.88 311 GLN A C 1
ATOM 2372 O O . GLN A 1 311 ? 9.831 -1.758 -29.614 1.00 94.88 311 GLN A O 1
ATOM 2377 N N . GLU A 1 312 ? 10.745 -2.586 -31.484 1.00 95.62 312 GLU A N 1
ATOM 2378 C CA . GLU A 1 312 ? 9.512 -3.238 -31.948 1.00 95.62 312 GLU A CA 1
ATOM 2379 C C . GLU A 1 312 ? 8.991 -4.268 -30.931 1.00 95.62 312 GLU A C 1
ATOM 2381 O O . GLU A 1 312 ? 7.783 -4.384 -30.712 1.00 95.62 312 GLU A O 1
ATOM 2386 N N . GLU A 1 313 ? 9.897 -5.004 -30.283 1.00 95.56 313 GLU A N 1
ATOM 2387 C CA . GLU A 1 313 ? 9.554 -5.966 -29.237 1.00 95.56 313 GLU A CA 1
ATOM 2388 C C . GLU A 1 313 ? 9.089 -5.284 -27.942 1.00 95.56 313 GLU A C 1
ATOM 2390 O O . GLU A 1 313 ? 8.087 -5.707 -27.359 1.00 95.56 313 GLU A O 1
ATOM 2395 N N . LEU A 1 314 ? 9.761 -4.211 -27.513 1.00 92.25 314 LEU A N 1
ATOM 2396 C CA . LEU A 1 314 ? 9.350 -3.399 -26.367 1.00 92.25 314 LEU A CA 1
ATOM 2397 C C . LEU A 1 314 ? 7.945 -2.820 -26.583 1.00 92.25 314 LEU A C 1
ATOM 2399 O O . LEU A 1 314 ? 7.069 -3.002 -25.736 1.00 92.25 314 LEU A O 1
ATOM 2403 N N . ASP A 1 315 ? 7.695 -2.219 -27.748 1.00 93.19 315 ASP A N 1
ATOM 2404 C CA . ASP A 1 315 ? 6.390 -1.673 -28.131 1.00 93.19 315 ASP A CA 1
ATOM 2405 C C . ASP A 1 315 ? 5.306 -2.763 -28.125 1.00 93.19 315 ASP A C 1
ATOM 2407 O O . ASP A 1 315 ? 4.188 -2.550 -27.644 1.00 93.19 315 ASP A O 1
ATOM 2411 N N . ARG A 1 316 ? 5.634 -3.969 -28.612 1.00 96.25 316 ARG A N 1
ATOM 2412 C CA . ARG A 1 316 ? 4.729 -5.126 -28.584 1.00 96.25 316 ARG A CA 1
ATOM 2413 C C . ARG A 1 316 ? 4.403 -5.560 -27.153 1.00 96.25 316 ARG A C 1
ATOM 2415 O O . ARG A 1 316 ? 3.246 -5.877 -26.873 1.00 96.25 316 ARG A O 1
ATOM 2422 N N . LEU A 1 317 ? 5.395 -5.610 -26.263 1.00 93.19 317 LEU A N 1
ATOM 2423 C CA . LEU A 1 317 ? 5.215 -5.986 -24.856 1.00 93.19 317 LEU A CA 1
ATOM 2424 C C . LEU A 1 317 ? 4.390 -4.943 -24.094 1.00 93.19 317 LEU A C 1
ATOM 2426 O O . LEU A 1 317 ? 3.479 -5.318 -23.354 1.00 93.19 317 LEU A O 1
ATOM 2430 N N . LEU A 1 318 ? 4.645 -3.655 -24.336 1.00 90.19 318 LEU A N 1
ATOM 2431 C CA . LEU A 1 318 ? 3.852 -2.547 -23.798 1.00 90.19 318 LEU A CA 1
ATOM 2432 C C . LEU A 1 318 ? 2.395 -2.622 -24.275 1.00 90.19 318 LEU A C 1
ATOM 2434 O O . LEU A 1 318 ? 1.474 -2.510 -23.468 1.00 90.19 318 LEU A O 1
ATOM 2438 N N . ALA A 1 319 ? 2.170 -2.885 -25.566 1.00 92.25 319 ALA A N 1
ATOM 2439 C CA . ALA A 1 319 ? 0.828 -3.025 -26.130 1.00 92.25 319 ALA A CA 1
ATOM 2440 C C . ALA A 1 319 ? 0.066 -4.258 -25.609 1.00 92.25 319 ALA A C 1
ATOM 2442 O O . ALA A 1 319 ? -1.166 -4.250 -25.579 1.00 92.25 319 ALA A O 1
ATOM 2443 N N . ALA A 1 320 ? 0.775 -5.319 -25.213 1.00 94.31 320 ALA A N 1
ATOM 2444 C CA . ALA A 1 320 ? 0.173 -6.531 -24.662 1.00 94.31 320 ALA A CA 1
ATOM 2445 C C . ALA A 1 320 ? -0.256 -6.394 -23.188 1.00 94.31 320 ALA A C 1
ATOM 2447 O O . ALA A 1 320 ? -1.014 -7.241 -22.716 1.00 94.31 320 ALA A O 1
ATOM 2448 N N . ASP A 1 321 ? 0.232 -5.371 -22.472 1.00 90.50 321 ASP A N 1
ATOM 2449 C CA . ASP A 1 321 ? 0.061 -5.182 -21.018 1.00 90.50 321 ASP A CA 1
ATOM 2450 C C . ASP A 1 321 ? 0.493 -6.417 -20.186 1.00 90.50 321 ASP A C 1
ATOM 2452 O O . ASP A 1 321 ? 0.050 -6.642 -19.057 1.00 90.50 321 ASP A O 1
ATOM 2456 N N . ASP A 1 322 ? 1.398 -7.244 -20.728 1.00 91.62 322 ASP A N 1
ATOM 2457 C CA . ASP A 1 322 ? 1.999 -8.366 -20.001 1.00 91.62 322 ASP A CA 1
ATOM 2458 C C . ASP A 1 322 ? 3.217 -7.876 -19.216 1.00 91.62 322 ASP A C 1
ATOM 2460 O O . ASP A 1 322 ? 4.372 -7.990 -19.638 1.00 91.62 322 ASP A O 1
ATOM 2464 N N . ARG A 1 323 ? 2.946 -7.326 -18.029 1.00 89.44 323 ARG A N 1
ATOM 2465 C CA . ARG A 1 323 ? 3.980 -6.796 -17.127 1.00 89.44 323 ARG A CA 1
ATOM 2466 C C . ARG A 1 323 ? 5.058 -7.817 -16.782 1.00 89.44 323 ARG A C 1
ATOM 2468 O O . ARG A 1 323 ? 6.204 -7.435 -16.565 1.00 89.44 323 ARG A O 1
ATOM 2475 N N . LYS A 1 324 ? 4.711 -9.105 -16.699 1.00 90.12 324 LYS A N 1
ATOM 2476 C CA . LYS A 1 324 ? 5.685 -10.144 -16.356 1.00 90.12 324 LYS A CA 1
ATOM 2477 C C . LYS A 1 324 ? 6.661 -10.343 -17.509 1.00 90.12 324 LYS A C 1
ATOM 2479 O O . LYS A 1 324 ? 7.864 -10.349 -17.269 1.00 90.12 324 LYS A O 1
ATOM 2484 N N . ALA A 1 325 ? 6.146 -10.483 -18.730 1.00 91.81 325 ALA A N 1
ATOM 2485 C CA . ALA A 1 325 ? 6.982 -10.600 -19.919 1.00 91.81 325 ALA A CA 1
ATOM 2486 C C . ALA A 1 325 ? 7.855 -9.352 -20.116 1.00 91.81 325 ALA A C 1
ATOM 2488 O O . ALA A 1 325 ? 9.043 -9.485 -20.395 1.00 91.81 325 ALA A O 1
ATOM 2489 N N . LEU A 1 326 ? 7.296 -8.159 -19.882 1.00 91.06 326 LEU A N 1
ATOM 2490 C CA . LEU A 1 326 ? 8.033 -6.900 -19.959 1.00 91.06 326 LEU A CA 1
ATOM 2491 C C . LEU A 1 326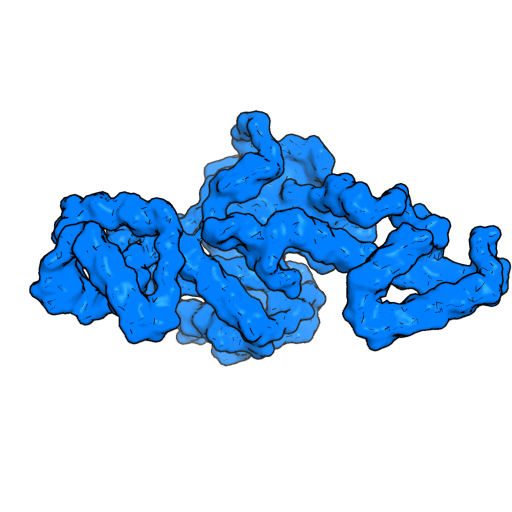 ? 9.177 -6.826 -18.937 1.00 91.06 326 LEU A C 1
ATOM 2493 O O . LEU A 1 326 ? 10.297 -6.505 -19.310 1.00 91.06 326 LEU A O 1
ATOM 2497 N N . VAL A 1 327 ? 8.938 -7.184 -17.671 1.00 89.88 327 VAL A N 1
ATOM 2498 C CA . VAL A 1 327 ? 9.998 -7.224 -16.644 1.00 89.88 327 VAL A CA 1
ATOM 2499 C C . VAL A 1 327 ? 11.092 -8.223 -17.012 1.00 89.88 327 VAL A C 1
ATOM 2501 O O . VAL A 1 327 ? 12.266 -7.887 -16.911 1.00 89.88 327 VAL A O 1
ATOM 2504 N N . THR A 1 328 ? 10.734 -9.432 -17.460 1.00 91.56 328 THR A N 1
ATOM 2505 C CA . THR A 1 328 ? 11.729 -10.416 -17.917 1.00 91.56 328 THR A CA 1
ATOM 2506 C C . THR A 1 328 ? 12.570 -9.851 -19.059 1.00 91.56 328 THR A C 1
ATOM 2508 O O . THR A 1 328 ? 13.792 -9.897 -18.986 1.00 91.56 328 THR A O 1
ATOM 2511 N N . TRP A 1 329 ? 11.929 -9.236 -20.053 1.00 93.88 329 TRP A N 1
ATOM 2512 C CA . TRP A 1 329 ? 12.624 -8.625 -21.178 1.00 93.88 329 TRP A CA 1
ATOM 2513 C C . TRP A 1 329 ? 13.553 -7.480 -20.742 1.00 93.88 329 TRP A C 1
ATOM 2515 O O . TRP A 1 329 ? 14.692 -7.428 -21.191 1.00 93.88 329 TRP A O 1
ATOM 2525 N N . ILE A 1 330 ? 13.126 -6.605 -19.825 1.00 89.75 330 ILE A N 1
ATOM 2526 C CA . ILE A 1 330 ? 13.971 -5.528 -19.277 1.00 89.75 330 ILE A CA 1
ATOM 2527 C C . ILE A 1 330 ? 15.209 -6.108 -18.576 1.00 89.75 330 ILE A C 1
ATOM 2529 O O . ILE A 1 330 ? 16.321 -5.631 -18.794 1.00 89.75 330 ILE A O 1
ATOM 2533 N N . MET A 1 331 ? 15.040 -7.163 -17.772 1.00 88.88 331 MET A N 1
ATOM 2534 C CA . MET A 1 331 ? 16.151 -7.814 -17.064 1.00 88.88 331 MET A CA 1
ATOM 2535 C C . MET A 1 331 ? 17.132 -8.516 -18.016 1.00 88.88 331 MET A C 1
ATOM 2537 O O . MET A 1 331 ? 18.341 -8.505 -17.763 1.00 88.88 331 MET A O 1
ATOM 2541 N N . ASP A 1 332 ? 16.643 -9.082 -19.122 1.00 91.31 332 ASP A N 1
ATOM 2542 C CA . ASP A 1 332 ? 17.479 -9.691 -20.168 1.00 91.31 332 ASP A CA 1
ATOM 2543 C C . ASP A 1 332 ? 18.322 -8.642 -20.918 1.00 91.31 332 ASP A C 1
ATOM 2545 O O . ASP A 1 332 ? 19.418 -8.945 -21.387 1.00 91.31 332 ASP A O 1
ATOM 2549 N N . HIS A 1 333 ? 17.851 -7.392 -20.968 1.00 90.38 333 HIS A N 1
ATOM 2550 C CA . HIS A 1 333 ? 18.511 -6.267 -21.640 1.00 90.38 333 HIS A CA 1
ATOM 2551 C C . HIS A 1 333 ? 19.166 -5.269 -20.676 1.00 90.38 333 HIS A C 1
ATOM 2553 O O . HIS A 1 333 ? 19.609 -4.193 -21.079 1.00 90.38 333 HIS A O 1
ATOM 2559 N N . ARG A 1 334 ? 19.286 -5.628 -19.395 1.00 86.69 334 ARG A N 1
ATOM 2560 C CA . ARG A 1 334 ? 19.815 -4.763 -18.328 1.00 86.69 334 ARG A CA 1
ATOM 2561 C C . ARG A 1 334 ? 21.168 -4.123 -18.636 1.00 86.69 334 ARG A C 1
ATOM 2563 O O . ARG A 1 334 ? 21.404 -2.990 -18.236 1.00 86.69 334 ARG A O 1
ATOM 2570 N N . THR A 1 335 ? 22.035 -4.815 -19.382 1.00 87.12 335 THR A N 1
ATOM 2571 C CA . THR A 1 335 ? 23.391 -4.359 -19.732 1.00 87.12 335 THR A CA 1
ATOM 2572 C C . THR A 1 335 ? 23.399 -3.163 -20.681 1.00 87.12 335 THR A C 1
ATOM 2574 O O . THR A 1 335 ? 24.449 -2.574 -20.920 1.00 87.12 335 THR A O 1
ATOM 2577 N N . TRP A 1 336 ? 22.248 -2.830 -21.268 1.00 87.06 336 TRP A N 1
ATOM 2578 C CA . TRP A 1 336 ? 22.052 -1.628 -22.077 1.00 87.06 336 TRP A CA 1
ATOM 2579 C C . TRP A 1 336 ? 21.759 -0.395 -21.221 1.00 87.06 336 TRP A C 1
ATOM 2581 O O . TRP A 1 336 ? 21.840 0.729 -21.705 1.00 87.06 336 TRP A O 1
ATOM 2591 N N . THR A 1 337 ? 21.446 -0.606 -19.942 1.00 77.75 337 THR A N 1
ATOM 2592 C CA . THR A 1 337 ? 21.308 0.451 -18.945 1.00 77.75 337 THR A CA 1
ATOM 2593 C C . THR A 1 337 ? 22.590 0.545 -18.122 1.00 77.75 337 THR A C 1
ATOM 2595 O O . THR A 1 337 ? 23.213 -0.462 -17.794 1.00 77.75 337 THR A O 1
ATOM 2598 N N . GLU A 1 338 ? 22.980 1.758 -17.740 1.00 71.56 338 GLU A N 1
ATOM 2599 C CA . GLU A 1 338 ? 24.146 1.969 -16.868 1.00 71.56 338 GLU A CA 1
ATOM 2600 C C . GLU A 1 338 ? 23.837 1.653 -15.390 1.00 71.56 338 GLU A C 1
ATOM 2602 O O . GLU A 1 338 ? 24.742 1.597 -14.561 1.00 71.56 338 GLU A O 1
ATOM 2607 N N . ASN A 1 339 ? 22.556 1.456 -15.055 1.00 74.62 339 ASN A N 1
ATOM 2608 C CA . ASN A 1 339 ? 22.050 1.532 -13.686 1.00 74.62 339 ASN A CA 1
ATOM 2609 C C . ASN A 1 339 ? 21.400 0.233 -13.165 1.00 74.62 339 ASN A C 1
ATOM 2611 O O . ASN A 1 339 ? 21.143 0.150 -11.965 1.00 74.62 339 ASN A O 1
ATOM 2615 N N . LEU A 1 340 ? 21.103 -0.763 -14.013 1.00 79.62 340 LEU A N 1
ATOM 2616 C CA . LEU A 1 340 ? 20.514 -2.041 -13.583 1.00 79.62 340 LEU A CA 1
ATOM 2617 C C . LEU A 1 340 ? 21.605 -3.116 -13.454 1.00 79.62 340 LEU A C 1
ATOM 2619 O O . LEU A 1 340 ? 21.957 -3.795 -14.416 1.00 79.62 340 LEU A O 1
ATOM 2623 N N . LEU A 1 341 ? 22.158 -3.243 -12.246 1.00 78.75 341 LEU A N 1
ATOM 2624 C CA . LEU A 1 341 ? 23.392 -4.000 -11.978 1.00 78.75 341 LEU A CA 1
ATOM 2625 C C . LEU A 1 341 ? 23.195 -5.486 -11.612 1.00 78.75 341 LEU A C 1
ATOM 2627 O O . LEU A 1 341 ? 24.180 -6.163 -11.334 1.00 78.75 341 LEU A O 1
ATOM 2631 N N . TYR A 1 342 ? 21.959 -5.988 -11.577 1.00 83.06 342 TYR A N 1
ATOM 2632 C CA . TYR A 1 342 ? 21.627 -7.318 -11.038 1.00 83.06 342 TYR A CA 1
ATOM 2633 C C . TYR A 1 342 ? 21.522 -8.382 -12.114 1.00 83.06 342 TYR A C 1
ATOM 2635 O O . TYR A 1 342 ? 20.877 -8.137 -13.129 1.00 83.06 342 TYR A O 1
ATOM 2643 N N . ASP A 1 343 ? 22.081 -9.573 -11.886 1.00 80.81 343 ASP A N 1
ATOM 2644 C CA . ASP A 1 343 ? 22.142 -10.597 -12.928 1.00 80.81 343 ASP A CA 1
ATOM 2645 C C . ASP A 1 343 ? 20.802 -11.279 -13.204 1.00 80.81 343 ASP A C 1
ATOM 2647 O O . ASP A 1 343 ? 20.535 -11.702 -14.335 1.00 80.81 343 ASP A O 1
ATOM 2651 N N . ASP A 1 344 ? 19.939 -11.331 -12.193 1.00 88.62 344 ASP A N 1
ATOM 2652 C CA . ASP A 1 344 ? 18.567 -11.783 -12.330 1.00 88.62 344 ASP A CA 1
ATOM 2653 C C . ASP A 1 344 ? 17.605 -11.054 -11.378 1.00 88.62 344 ASP A C 1
ATOM 2655 O O . ASP A 1 344 ? 17.985 -10.312 -10.468 1.00 88.62 344 ASP A O 1
ATOM 2659 N N . PHE A 1 345 ? 16.309 -11.229 -11.639 1.00 87.31 345 PHE A N 1
ATOM 2660 C CA . PHE A 1 345 ? 15.252 -10.535 -10.906 1.00 87.31 345 PHE A CA 1
ATOM 2661 C C . PHE A 1 345 ? 15.100 -11.031 -9.461 1.00 87.31 345 PHE A C 1
ATOM 2663 O O . PHE A 1 345 ? 14.642 -10.287 -8.596 1.00 87.31 345 PHE A O 1
ATOM 2670 N N . ASP A 1 346 ? 15.456 -12.282 -9.180 1.00 88.12 346 ASP A N 1
ATOM 2671 C CA . ASP A 1 346 ? 15.341 -12.848 -7.840 1.00 88.12 346 ASP A CA 1
ATOM 2672 C C . ASP A 1 346 ? 16.472 -12.353 -6.931 1.00 88.12 346 ASP A C 1
ATOM 2674 O O . ASP A 1 346 ? 16.210 -12.050 -5.764 1.00 88.12 346 ASP A O 1
ATOM 2678 N N . GLU A 1 347 ? 17.681 -12.187 -7.472 1.00 87.81 347 GLU A N 1
ATOM 2679 C CA . GLU A 1 347 ? 18.797 -11.497 -6.818 1.00 87.81 347 GLU A CA 1
ATOM 2680 C C . GLU A 1 347 ? 18.415 -10.049 -6.488 1.00 87.81 347 GLU A C 1
ATOM 2682 O O . GLU A 1 347 ? 18.482 -9.650 -5.327 1.00 87.81 347 GLU A O 1
ATOM 2687 N N . TYR A 1 348 ? 17.885 -9.302 -7.465 1.00 87.94 348 TYR A N 1
ATOM 2688 C CA . TYR A 1 348 ? 17.369 -7.942 -7.257 1.00 87.94 348 TYR A CA 1
ATOM 2689 C C . TYR A 1 348 ? 16.363 -7.881 -6.094 1.00 87.94 348 TYR A C 1
ATOM 2691 O O . TYR A 1 348 ? 16.474 -7.062 -5.179 1.00 87.94 348 TYR A O 1
ATOM 2699 N N . VAL A 1 349 ? 15.371 -8.780 -6.100 1.00 88.44 349 VAL A N 1
ATOM 2700 C CA . VAL A 1 349 ? 14.338 -8.840 -5.056 1.00 88.44 349 VAL A CA 1
ATOM 2701 C C . VAL A 1 349 ? 14.938 -9.176 -3.692 1.00 88.44 349 VAL A C 1
ATOM 2703 O O . VAL A 1 349 ? 14.465 -8.673 -2.675 1.00 88.44 349 VAL A O 1
ATOM 2706 N N . HIS A 1 350 ? 15.945 -10.039 -3.630 1.00 87.19 350 HIS A N 1
ATOM 2707 C CA . HIS A 1 350 ? 16.594 -10.393 -2.373 1.00 87.19 350 HIS A CA 1
ATOM 2708 C C . HIS A 1 350 ? 17.445 -9.238 -1.814 1.00 87.19 350 HIS A C 1
ATOM 2710 O O . HIS A 1 350 ? 17.409 -8.967 -0.610 1.00 87.19 350 HIS A O 1
ATOM 2716 N N . ASP A 1 351 ? 18.156 -8.530 -2.688 1.00 84.88 351 ASP A N 1
ATOM 2717 C CA . ASP A 1 351 ? 19.221 -7.600 -2.318 1.00 84.88 351 ASP A CA 1
ATOM 2718 C C . ASP A 1 351 ? 18.791 -6.146 -2.177 1.00 84.88 351 ASP A C 1
ATOM 2720 O O . ASP A 1 351 ? 19.538 -5.377 -1.578 1.00 84.88 351 ASP A O 1
ATOM 2724 N N . LEU A 1 352 ? 17.604 -5.772 -2.662 1.00 86.25 352 LEU A N 1
ATOM 2725 C CA . LEU A 1 352 ? 17.102 -4.397 -2.552 1.00 86.25 352 LEU A CA 1
ATOM 2726 C C . LEU A 1 352 ? 15.787 -4.273 -1.786 1.00 86.25 352 LEU A C 1
ATOM 2728 O O . LEU A 1 352 ? 15.417 -3.173 -1.375 1.00 86.25 352 LEU A O 1
ATOM 2732 N N . LEU A 1 353 ? 15.051 -5.371 -1.588 1.00 86.81 353 LEU A N 1
ATOM 2733 C CA . LEU A 1 353 ? 13.722 -5.306 -0.985 1.00 86.81 353 LEU A CA 1
ATOM 2734 C C . LEU A 1 353 ? 13.752 -5.837 0.440 1.00 86.81 353 LEU A C 1
ATOM 2736 O O . LEU A 1 353 ? 13.923 -7.031 0.715 1.00 86.81 353 LEU A O 1
ATOM 2740 N N . TYR A 1 354 ? 13.471 -4.946 1.381 1.00 87.50 354 TYR A N 1
ATOM 2741 C CA . TYR A 1 354 ? 13.631 -5.227 2.795 1.00 87.50 354 TYR A CA 1
ATOM 2742 C C . TYR A 1 354 ? 12.409 -4.773 3.597 1.00 87.50 354 TYR A C 1
ATOM 2744 O O . TYR A 1 354 ? 11.668 -3.869 3.215 1.00 87.50 354 TYR A O 1
ATOM 2752 N N . LEU A 1 355 ? 12.155 -5.423 4.733 1.00 81.06 355 LEU A N 1
ATOM 2753 C CA . LEU A 1 355 ? 11.170 -4.928 5.692 1.00 81.06 355 LEU A CA 1
ATOM 2754 C C . LEU A 1 355 ? 11.689 -3.643 6.344 1.00 81.06 355 LEU A C 1
ATOM 2756 O O . LEU A 1 355 ? 12.623 -3.715 7.144 1.00 81.06 355 LEU A O 1
ATOM 2760 N N . GLY A 1 356 ? 11.110 -2.494 6.004 1.00 74.38 356 GLY A N 1
ATOM 2761 C CA . GLY A 1 356 ? 11.509 -1.204 6.563 1.00 74.38 356 GLY A CA 1
ATOM 2762 C C . GLY A 1 356 ? 10.871 -0.944 7.919 1.00 74.38 356 GLY A C 1
ATOM 2763 O O . GLY A 1 356 ? 11.575 -0.602 8.866 1.00 74.38 356 GLY A O 1
ATOM 2764 N N . GLU A 1 357 ? 9.554 -1.154 8.027 1.00 85.69 357 GLU A N 1
ATOM 2765 C CA . GLU A 1 357 ? 8.787 -0.879 9.248 1.00 85.69 357 GLU A CA 1
ATOM 2766 C C . GLU A 1 357 ? 7.741 -1.955 9.552 1.00 85.69 357 GLU A C 1
ATOM 2768 O O . GLU A 1 357 ? 7.056 -2.462 8.663 1.00 85.69 357 GLU A O 1
ATOM 2773 N N . VAL A 1 358 ? 7.558 -2.243 10.840 1.00 84.31 358 VAL A N 1
ATOM 2774 C CA . VAL A 1 358 ? 6.406 -2.971 11.384 1.00 84.31 358 VAL A CA 1
ATOM 2775 C C . VAL A 1 358 ? 5.804 -2.133 12.493 1.00 84.31 358 VAL A C 1
ATOM 2777 O O . VAL A 1 358 ? 6.376 -1.999 13.576 1.00 84.31 358 VAL A O 1
ATOM 2780 N N . GLU A 1 359 ? 4.617 -1.603 12.240 1.00 83.19 359 GLU A N 1
ATOM 2781 C CA . GLU A 1 359 ? 3.866 -0.821 13.205 1.00 83.19 359 GLU A CA 1
ATOM 2782 C C . GLU A 1 359 ? 2.694 -1.646 13.745 1.00 83.19 359 GLU A C 1
ATOM 2784 O O . GLU A 1 359 ? 1.746 -2.008 13.040 1.00 83.19 359 GLU A O 1
ATOM 2789 N N . ILE A 1 360 ? 2.760 -1.972 15.035 1.00 80.69 360 ILE A N 1
ATOM 2790 C CA . ILE A 1 360 ? 1.663 -2.606 15.761 1.00 80.69 360 ILE A CA 1
ATOM 2791 C C . ILE A 1 360 ? 0.848 -1.511 16.421 1.00 80.69 360 ILE A C 1
ATOM 2793 O O . ILE A 1 360 ? 1.304 -0.910 17.392 1.00 80.69 360 ILE A O 1
ATOM 2797 N N . TYR A 1 361 ? -0.377 -1.301 15.952 1.00 74.06 361 TYR A N 1
ATOM 2798 C CA . TYR A 1 361 ? -1.273 -0.313 16.540 1.00 74.06 361 TYR A CA 1
ATOM 2799 C C . TYR A 1 361 ? -1.785 -0.732 17.919 1.00 74.06 361 TYR A C 1
ATOM 2801 O O . TYR A 1 361 ? -2.125 -1.895 18.156 1.00 74.06 361 TYR A O 1
ATOM 2809 N N . THR A 1 362 ? -1.852 0.234 18.837 1.00 57.34 362 THR A N 1
ATOM 2810 C CA . THR A 1 362 ? -2.663 0.104 20.046 1.00 57.34 362 THR A CA 1
ATOM 2811 C C . THR A 1 362 ? -4.082 0.439 19.646 1.00 57.34 362 THR A C 1
ATOM 2813 O O . THR A 1 362 ? -4.450 1.607 19.543 1.00 57.34 362 THR A O 1
ATOM 2816 N N . ILE A 1 363 ? -4.888 -0.586 19.422 1.00 58.62 363 ILE A N 1
ATOM 2817 C CA . ILE A 1 363 ? -6.313 -0.393 19.207 1.00 58.62 363 ILE A CA 1
ATOM 2818 C C . ILE A 1 363 ? -6.977 -0.993 20.430 1.00 58.62 363 ILE A C 1
ATOM 2820 O O . ILE A 1 363 ? -7.352 -2.161 20.455 1.00 58.62 363 ILE A O 1
ATOM 2824 N N . THR A 1 364 ? -6.969 -0.203 21.500 1.00 49.22 364 THR A N 1
ATOM 2825 C CA . THR A 1 364 ? -7.707 -0.480 22.728 1.00 49.22 364 THR A CA 1
ATOM 2826 C C . THR A 1 364 ? -8.637 0.703 22.999 1.00 49.22 364 THR A C 1
ATOM 2828 O O . THR A 1 364 ? -8.397 1.803 22.493 1.00 49.22 364 THR A O 1
ATOM 2831 N N . PRO A 1 365 ? -9.707 0.523 23.788 1.00 44.03 365 PRO A N 1
ATOM 2832 C CA . PRO A 1 365 ? -10.603 1.618 24.157 1.00 44.03 365 PRO A CA 1
ATOM 2833 C C . PRO A 1 365 ? -9.904 2.831 24.804 1.00 44.03 365 PRO A C 1
ATOM 2835 O O . PRO A 1 365 ? -10.440 3.937 24.745 1.00 44.03 365 PRO A O 1
ATOM 2838 N N . GLU A 1 366 ? -8.736 2.639 25.428 1.00 42.88 366 GLU A N 1
ATOM 2839 C CA . GLU A 1 366 ? -8.000 3.670 26.170 1.00 42.88 366 GLU A CA 1
ATOM 2840 C C . GLU A 1 366 ? -7.030 4.492 25.305 1.00 42.88 366 GLU A C 1
ATOM 2842 O O . GLU A 1 366 ? -6.719 5.631 25.658 1.00 42.88 366 GLU A O 1
ATOM 2847 N N . SER A 1 367 ? -6.540 3.953 24.181 1.00 43.97 367 SER A N 1
ATOM 2848 C CA . SER A 1 367 ? -5.553 4.636 23.327 1.00 43.97 367 SER A CA 1
ATOM 2849 C C . SER A 1 367 ? -6.152 5.721 22.429 1.00 43.97 367 SER A C 1
ATOM 2851 O O . SER A 1 367 ? -5.405 6.527 21.883 1.00 43.97 367 SER A O 1
ATOM 2853 N N . THR A 1 368 ? -7.482 5.775 22.326 1.00 40.56 368 THR A N 1
ATOM 2854 C CA . THR A 1 368 ? -8.236 6.768 21.541 1.00 40.56 368 THR A CA 1
ATOM 2855 C C . THR A 1 368 ? -8.883 7.843 22.421 1.00 40.56 368 THR A C 1
ATOM 2857 O O . THR A 1 368 ? -9.624 8.679 21.929 1.00 40.56 368 THR A O 1
ATOM 2860 N N . ALA A 1 369 ? -8.679 7.788 23.743 1.00 33.84 369 ALA A N 1
ATOM 2861 C CA . ALA A 1 369 ? -9.221 8.756 24.704 1.00 33.84 369 ALA A CA 1
ATOM 2862 C C . ALA A 1 369 ? -8.215 9.861 25.093 1.00 33.84 369 ALA A C 1
ATOM 2864 O O . ALA A 1 369 ? -8.512 10.682 25.961 1.00 33.84 369 ALA A O 1
ATOM 2865 N N . ARG A 1 370 ? -7.021 9.854 24.491 1.00 36.62 370 ARG A N 1
ATOM 2866 C CA . ARG A 1 370 ? -6.021 10.927 24.572 1.00 36.62 370 ARG A CA 1
ATOM 2867 C C . ARG A 1 370 ? -6.042 11.724 23.284 1.00 36.62 370 ARG A C 1
ATOM 2869 O O . ARG A 1 370 ? -5.780 12.940 23.386 1.00 36.62 370 ARG A O 1
#